Protein AF-A0A0G4K1D3-F1 (afdb_monomer_lite)

Foldseek 3Di:
DDKWKWWWDFPPFIWIAIADDPDPVVVLVLLVVLCVVVVHDQDDPGRIHRIDIAADDPDPPDDPHSDIDRCVCVQWDQDPVNHDIDGDPDDDDDDDDDDDDDDDDDDDDDDDDDDDDDDKDFPVPDDLQLLLQLCVVPLADGIAHPVNVVVSVVCCPPPVVVPSNVVSVCCCPPPCVVVLRPPDSVVVSVVSVVCCVVDPDPDPDCPLVVLQVVLVVVLVVLVVPQDFLPDPCRLVSLVVSVVSLVVCVVRHDPVVSVVSVVVSVVCVCSNVVD

InterPro domains:
  IPR010584 Exodeoxyribonuclease 8 [PF06630] (3-166)

Secondary structure (DSSP, 8-state):
-EEEEEEE-BSS--EEEEEEESSHHHHHHHHHHHHHHTT---STTSSBPPPEEEPPP--TTPPPTT--BSSHHHHEEE-TTSSSEEE-S------SS---------------------PPEEGGGS-HHHHHHHHHHHS--SEE-HHHHHHHHHHHH-SS-HHHHHHHHHHHT-TTHHHHHHS-HHHHHHHHHHHHHHSPPPPTTSHHHHHHHHHHHHHHHHHHTPPPTTSTTHHHHHHHHHHHHHHHTTTS-HHHHHHHHHHHHHHHHHHS--

Structure (mmCIF, N/CA/C/O backbone):
data_AF-A0A0G4K1D3-F1
#
_entry.id   AF-A0A0G4K1D3-F1
#
loop_
_atom_site.group_PDB
_atom_site.id
_atom_site.type_symbol
_atom_site.label_atom_id
_atom_site.label_alt_id
_atom_site.label_comp_id
_atom_site.label_asym_id
_atom_site.label_entity_id
_atom_site.label_seq_id
_atom_site.pdbx_PDB_ins_code
_atom_site.Cartn_x
_atom_site.Cartn_y
_atom_site.Cartn_z
_atom_site.occupancy
_atom_site.B_iso_or_equiv
_atom_site.auth_seq_id
_atom_site.auth_comp_id
_atom_site.auth_asym_id
_atom_site.auth_atom_id
_atom_site.pdbx_PDB_model_num
ATOM 1 N N . MET A 1 1 ? -15.399 -11.828 -4.310 1.00 61.75 1 MET A N 1
ATOM 2 C CA . MET A 1 1 ? -16.588 -11.465 -3.515 1.00 61.75 1 MET A CA 1
ATOM 3 C C . MET A 1 1 ? -16.138 -10.316 -2.631 1.00 61.75 1 MET A C 1
ATOM 5 O O . MET A 1 1 ? -14.965 -10.306 -2.290 1.00 61.75 1 MET A O 1
ATOM 9 N N . ILE A 1 2 ? -16.967 -9.303 -2.424 1.00 78.25 2 ILE A N 1
ATOM 10 C CA . ILE A 1 2 ? -16.633 -8.101 -1.654 1.00 78.25 2 ILE A CA 1
ATOM 11 C C . ILE A 1 2 ? -17.379 -8.218 -0.328 1.00 78.25 2 ILE A C 1
ATOM 13 O O . ILE A 1 2 ? -18.540 -8.623 -0.332 1.00 78.25 2 ILE A O 1
ATOM 17 N N . GLU A 1 3 ? -16.712 -7.915 0.774 1.00 84.81 3 GLU A N 1
ATOM 18 C CA . GLU A 1 3 ? -17.292 -7.939 2.116 1.00 84.81 3 GLU A CA 1
ATOM 19 C C . GLU A 1 3 ? -17.831 -6.555 2.455 1.00 84.81 3 GLU A C 1
ATOM 21 O O . GLU A 1 3 ? -17.192 -5.541 2.169 1.00 84.81 3 GLU A O 1
ATOM 26 N N . PHE A 1 4 ? -19.026 -6.517 3.032 1.00 84.44 4 PHE A N 1
ATOM 27 C CA . PHE A 1 4 ? -19.681 -5.280 3.422 1.00 84.44 4 PHE A CA 1
ATOM 28 C C . PHE A 1 4 ? -20.132 -5.390 4.868 1.00 84.44 4 PHE A C 1
ATOM 30 O O . PHE A 1 4 ? -20.618 -6.438 5.297 1.00 84.44 4 PHE A O 1
ATOM 37 N N . ALA A 1 5 ? -19.981 -4.292 5.597 1.00 87.50 5 ALA A N 1
ATOM 38 C CA . ALA A 1 5 ? -20.379 -4.165 6.983 1.00 87.50 5 ALA A CA 1
ATOM 39 C C . ALA A 1 5 ? -21.427 -3.061 7.124 1.00 87.50 5 ALA A C 1
ATOM 41 O O . ALA A 1 5 ? -21.321 -1.997 6.510 1.00 87.50 5 ALA A O 1
ATOM 42 N N . TYR A 1 6 ? -22.427 -3.320 7.957 1.00 89.12 6 TYR A N 1
ATOM 43 C CA . TYR A 1 6 ? -23.537 -2.422 8.215 1.00 89.12 6 TYR A CA 1
ATOM 44 C C . TYR A 1 6 ? -23.708 -2.187 9.708 1.00 89.12 6 TYR A C 1
ATOM 46 O O . TYR A 1 6 ? -23.690 -3.121 10.510 1.00 89.12 6 TYR A O 1
ATOM 54 N N . LEU A 1 7 ? -23.922 -0.921 10.059 1.00 89.62 7 LEU A N 1
ATOM 55 C CA . LEU A 1 7 ? -24.365 -0.499 11.380 1.00 89.62 7 LEU A CA 1
ATOM 56 C C . LEU A 1 7 ? -25.815 -0.019 11.296 1.00 89.62 7 LEU A C 1
ATOM 58 O O . LEU A 1 7 ? -26.142 0.866 10.505 1.00 89.62 7 LEU A O 1
ATOM 62 N N . ILE A 1 8 ? -26.666 -0.550 12.164 1.00 89.81 8 ILE A N 1
ATOM 63 C CA . ILE A 1 8 ? -28.054 -0.131 12.332 1.00 89.81 8 ILE A CA 1
ATOM 64 C C . ILE A 1 8 ? -28.148 0.568 13.688 1.00 89.81 8 ILE A C 1
ATOM 66 O O . ILE A 1 8 ? -28.260 -0.074 14.734 1.00 89.81 8 ILE A O 1
ATOM 70 N N . LYS A 1 9 ? -28.038 1.902 13.680 1.00 84.81 9 LYS A N 1
ATOM 71 C CA . LYS A 1 9 ? -28.085 2.709 14.909 1.00 84.81 9 LYS A CA 1
ATOM 72 C C . LYS A 1 9 ? -29.495 2.681 15.496 1.00 84.81 9 LYS A C 1
ATOM 74 O O . LYS A 1 9 ? -30.460 2.889 14.768 1.00 84.81 9 LYS A O 1
ATOM 79 N N . ALA A 1 10 ? -29.616 2.514 16.808 1.00 86.38 10 ALA A N 1
ATOM 80 C CA . ALA A 1 10 ? -30.904 2.561 17.499 1.00 86.38 10 ALA A CA 1
ATOM 81 C C . ALA A 1 10 ? -30.838 3.411 18.768 1.00 86.38 10 ALA A C 1
ATOM 83 O O . ALA A 1 10 ? -29.758 3.669 19.297 1.00 86.38 10 ALA A O 1
ATOM 84 N N . LYS A 1 11 ? -31.998 3.816 19.299 1.00 74.19 11 LYS A N 1
ATOM 85 C CA . LYS A 1 11 ? -32.061 4.522 20.597 1.00 74.19 11 LYS A CA 1
ATOM 86 C C . LYS A 1 11 ? -31.703 3.633 21.790 1.00 74.19 11 LYS A C 1
ATOM 88 O O . LYS A 1 11 ? -31.267 4.156 22.811 1.00 74.19 11 LYS A O 1
ATOM 93 N N . ALA A 1 12 ? -31.945 2.327 21.677 1.00 79.62 12 ALA A N 1
ATOM 94 C CA . ALA A 1 12 ? -31.697 1.355 22.738 1.00 79.62 12 ALA A CA 1
ATOM 95 C C . ALA A 1 12 ? -30.362 0.627 22.528 1.00 79.62 12 ALA A C 1
ATOM 97 O O . ALA A 1 12 ? -29.375 0.966 23.174 1.00 79.62 12 ALA A O 1
ATOM 98 N N . LYS A 1 13 ? -30.329 -0.348 21.613 1.00 82.12 13 LYS A N 1
ATOM 99 C CA . LYS A 1 13 ? -29.122 -1.089 21.235 1.00 82.12 13 LYS A CA 1
ATOM 100 C C . LYS A 1 13 ? -28.942 -1.075 19.729 1.00 82.12 13 LYS A C 1
ATOM 102 O O . LYS A 1 13 ? -29.849 -1.466 18.998 1.00 82.12 13 LYS A O 1
ATOM 107 N N . SER A 1 14 ? -27.777 -0.616 19.292 1.00 87.38 14 SER A N 1
ATOM 108 C CA . SER A 1 14 ? -27.411 -0.644 17.877 1.00 87.38 14 SER A CA 1
ATOM 109 C C . SER A 1 14 ? -26.998 -2.056 17.470 1.00 87.38 14 SER A C 1
ATOM 111 O O . SER A 1 14 ? -26.487 -2.808 18.296 1.00 87.38 14 SER A O 1
ATOM 113 N N . LEU A 1 15 ? -27.229 -2.400 16.205 1.00 88.19 15 LEU A N 1
ATOM 114 C CA . LEU A 1 15 ? -26.933 -3.723 15.661 1.00 88.19 15 LEU A CA 1
ATOM 115 C C . LEU A 1 15 ? -25.841 -3.637 14.605 1.00 88.19 15 LEU A C 1
ATOM 117 O O . LEU A 1 15 ? -25.797 -2.691 13.814 1.00 88.19 15 LEU A O 1
ATOM 121 N N . PHE A 1 16 ? -25.004 -4.662 14.565 1.00 91.25 16 PHE A N 1
ATOM 122 C CA . PHE A 1 16 ? -23.985 -4.857 13.549 1.00 91.25 16 PHE A CA 1
ATOM 123 C C . PHE A 1 16 ? -24.295 -6.088 12.704 1.00 91.25 16 PHE A C 1
ATOM 125 O O . PHE A 1 16 ? -24.731 -7.109 13.227 1.00 91.25 16 PHE A O 1
ATOM 132 N N . CYS A 1 17 ? -24.048 -6.002 11.400 1.00 87.25 17 CYS A N 1
ATOM 133 C CA . CYS A 1 17 ? -24.150 -7.141 10.496 1.00 87.25 17 CYS A CA 1
ATOM 134 C C . CYS A 1 17 ? -23.119 -7.020 9.377 1.00 87.25 17 CYS A C 1
ATOM 136 O O . CYS A 1 17 ? -22.839 -5.919 8.898 1.00 87.25 17 CYS A O 1
ATOM 138 N N . TRP A 1 18 ? -22.586 -8.147 8.918 1.00 90.81 18 TRP A N 1
ATOM 139 C CA . TRP A 1 18 ? -21.699 -8.190 7.764 1.00 90.81 18 TRP A CA 1
ATOM 140 C C . TRP A 1 18 ? -21.991 -9.399 6.889 1.00 90.81 18 TRP A C 1
ATOM 142 O O . TRP A 1 18 ? -22.485 -10.420 7.373 1.00 90.81 18 TRP A O 1
ATOM 152 N N . PHE A 1 19 ? -21.704 -9.264 5.594 1.00 87.94 19 PHE A N 1
ATOM 153 C CA . PHE A 1 19 ? -21.784 -10.372 4.650 1.00 87.94 19 PHE A CA 1
ATOM 154 C C . PHE A 1 19 ? -21.094 -10.077 3.319 1.00 87.94 19 PHE A C 1
ATOM 156 O O . PHE A 1 19 ? -20.758 -8.940 2.970 1.00 87.94 19 PHE A O 1
ATOM 163 N N . SER A 1 20 ? -20.853 -11.147 2.573 1.00 80.69 20 SER A N 1
ATOM 164 C CA . SER A 1 20 ? -20.086 -11.166 1.341 1.00 80.69 20 SER A CA 1
ATOM 165 C C . SER A 1 20 ? -21.011 -11.154 0.112 1.00 80.69 20 SER A C 1
ATOM 167 O O . SER A 1 20 ? -21.932 -11.955 -0.052 1.00 80.69 20 SER A O 1
ATOM 169 N N . ALA A 1 21 ? -20.794 -10.214 -0.810 1.00 84.06 21 ALA A N 1
ATOM 170 C CA . ALA A 1 21 ? -21.615 -10.061 -2.010 1.00 84.06 21 ALA A CA 1
ATOM 171 C C . ALA A 1 21 ? -20.789 -9.736 -3.261 1.00 84.06 21 ALA A C 1
ATOM 173 O O . ALA A 1 21 ? -19.626 -9.348 -3.216 1.00 84.06 21 ALA A O 1
ATOM 174 N N . LYS A 1 22 ? -21.386 -9.910 -4.445 1.00 78.88 22 LYS A N 1
ATOM 175 C CA . LYS A 1 22 ? -20.740 -9.557 -5.727 1.00 78.88 22 LYS A CA 1
ATOM 176 C C . LYS A 1 22 ? -20.847 -8.065 -6.071 1.00 78.88 22 LYS A C 1
ATOM 178 O O . LYS A 1 22 ? -20.146 -7.610 -6.966 1.00 78.88 22 LYS A O 1
ATOM 183 N N . SER A 1 23 ? -21.746 -7.338 -5.411 1.00 78.75 23 SER A N 1
ATOM 184 C CA . SER A 1 23 ? -22.064 -5.937 -5.703 1.00 78.75 23 SER A CA 1
ATOM 185 C C . SER A 1 23 ? -22.812 -5.298 -4.536 1.00 78.75 23 SER A C 1
ATOM 187 O O . SER A 1 23 ? -23.656 -5.963 -3.931 1.00 78.75 23 SER A O 1
ATOM 189 N N . GLU A 1 24 ? -22.621 -3.999 -4.335 1.00 75.88 24 GLU A N 1
ATOM 190 C CA . GLU A 1 24 ? -23.307 -3.197 -3.313 1.00 75.88 24 GLU A CA 1
ATOM 191 C C . GLU A 1 24 ? -24.844 -3.227 -3.459 1.00 75.88 24 GLU A C 1
ATOM 193 O O . GLU A 1 24 ? -25.582 -3.360 -2.492 1.00 75.88 24 GLU A O 1
ATOM 198 N N . SER A 1 25 ? -25.385 -3.236 -4.682 1.00 82.75 25 SER A N 1
ATOM 199 C CA . SER A 1 25 ? -26.845 -3.325 -4.873 1.00 82.75 25 SER A CA 1
ATOM 200 C C . SER A 1 25 ? -27.447 -4.648 -4.386 1.00 82.75 25 SER A C 1
ATOM 202 O O . SER A 1 25 ? -28.612 -4.698 -4.002 1.00 82.75 25 SER A O 1
ATOM 204 N N . ARG A 1 26 ? -26.668 -5.739 -4.425 1.00 83.12 26 ARG A N 1
ATOM 205 C CA . ARG A 1 26 ? -27.104 -7.042 -3.906 1.00 83.12 26 ARG A CA 1
ATOM 206 C C . ARG A 1 26 ? -27.097 -7.017 -2.389 1.00 83.12 26 ARG A C 1
ATOM 208 O O . ARG A 1 26 ? -28.069 -7.439 -1.781 1.00 83.12 26 ARG A O 1
ATOM 215 N N . VAL A 1 27 ? -26.028 -6.468 -1.830 1.00 83.62 27 VAL A N 1
ATOM 216 C CA . VAL A 1 27 ? -25.823 -6.435 -0.395 1.00 83.62 27 VAL A CA 1
ATOM 217 C C . VAL A 1 27 ? -26.869 -5.545 0.299 1.00 83.62 27 VAL A C 1
ATOM 219 O O . VAL A 1 27 ? -27.501 -5.983 1.248 1.00 83.62 27 VAL A O 1
ATOM 222 N N . ASN A 1 28 ? -27.190 -4.376 -0.274 1.00 82.81 28 ASN A N 1
ATOM 223 C CA . ASN A 1 28 ? -28.226 -3.469 0.238 1.00 82.81 28 ASN A CA 1
ATOM 224 C C . ASN A 1 28 ? -29.628 -4.102 0.298 1.00 82.81 28 ASN A C 1
ATOM 226 O O . ASN A 1 28 ? -30.398 -3.810 1.207 1.00 82.81 28 ASN A O 1
ATOM 230 N N . ARG A 1 29 ? -29.978 -4.971 -0.657 1.00 85.31 29 ARG A N 1
ATOM 231 C CA . ARG A 1 29 ? -31.258 -5.693 -0.605 1.00 85.31 29 ARG A CA 1
ATOM 232 C C . ARG A 1 29 ? -31.233 -6.768 0.476 1.00 85.31 29 ARG A C 1
ATOM 234 O O . ARG A 1 29 ? -32.193 -6.911 1.220 1.00 85.31 29 ARG A O 1
ATOM 241 N N . ASP A 1 30 ? -30.143 -7.521 0.538 1.00 85.19 30 ASP A N 1
ATOM 242 C CA . ASP A 1 30 ? -30.030 -8.656 1.444 1.00 85.19 30 ASP A CA 1
ATOM 243 C C . ASP A 1 30 ? -30.027 -8.172 2.925 1.00 85.19 30 ASP A C 1
ATOM 245 O O . ASP A 1 30 ? -30.679 -8.806 3.748 1.00 85.19 30 ASP A O 1
ATOM 249 N N . ILE A 1 31 ? -29.448 -6.999 3.259 1.00 86.88 31 ILE A N 1
ATOM 250 C CA . ILE A 1 31 ? -29.565 -6.410 4.618 1.00 86.88 31 ILE A CA 1
ATOM 251 C C . ILE A 1 31 ? -31.000 -5.986 4.956 1.00 86.88 31 ILE A C 1
ATOM 253 O O . ILE A 1 31 ? -31.428 -6.150 6.092 1.00 86.88 31 ILE A O 1
ATOM 257 N N . HIS A 1 32 ? -31.769 -5.461 3.997 1.00 84.94 32 HIS A N 1
ATOM 258 C CA . HIS A 1 32 ? -33.172 -5.100 4.247 1.00 84.94 32 HIS A CA 1
ATOM 259 C C . HIS A 1 32 ? -34.046 -6.336 4.472 1.00 84.94 32 HIS A C 1
ATOM 261 O O . HIS A 1 32 ? -34.886 -6.311 5.363 1.00 84.94 32 HIS A O 1
ATOM 267 N N . ASN A 1 33 ? -33.793 -7.428 3.744 1.00 86.94 33 ASN A N 1
ATOM 268 C CA . ASN A 1 33 ? -34.478 -8.699 3.985 1.00 86.94 33 ASN A CA 1
ATOM 269 C C . ASN A 1 33 ? -34.190 -9.235 5.397 1.00 86.94 33 ASN A C 1
ATOM 271 O O . ASN A 1 33 ? -35.110 -9.652 6.084 1.00 86.94 33 ASN A O 1
ATOM 275 N N . ILE A 1 34 ? -32.929 -9.184 5.849 1.00 86.69 34 ILE A N 1
ATOM 276 C CA . ILE A 1 34 ? -32.542 -9.631 7.200 1.00 86.69 34 ILE A CA 1
ATOM 277 C C . ILE A 1 34 ? -33.256 -8.808 8.282 1.00 86.69 34 ILE A C 1
ATOM 279 O O . ILE A 1 34 ? -33.677 -9.354 9.298 1.00 86.69 34 ILE A O 1
ATOM 283 N N . LEU A 1 35 ? -33.400 -7.497 8.074 1.00 86.56 35 LEU A N 1
ATOM 284 C CA . LEU A 1 35 ? -34.104 -6.624 9.015 1.00 86.56 35 LEU A CA 1
ATOM 285 C C . LEU A 1 35 ? -35.612 -6.890 9.025 1.00 86.56 35 LEU A C 1
ATOM 287 O O . LEU A 1 35 ? -36.200 -6.938 10.101 1.00 86.56 35 LEU A O 1
ATOM 291 N N . GLU A 1 36 ? -36.220 -7.124 7.860 1.00 85.88 36 GLU A N 1
ATOM 292 C CA . GLU A 1 36 ? -37.630 -7.515 7.743 1.00 85.88 36 GLU A CA 1
ATOM 293 C C . GLU A 1 36 ? -37.899 -8.867 8.427 1.00 85.88 36 GLU A C 1
ATOM 295 O O . GLU A 1 36 ? -38.830 -8.972 9.224 1.00 85.88 36 GLU A O 1
ATOM 300 N N . ASP A 1 37 ? -37.037 -9.865 8.201 1.00 85.88 37 ASP A N 1
ATOM 301 C CA . ASP A 1 37 ? -37.117 -11.194 8.828 1.00 85.88 37 ASP A CA 1
ATOM 302 C C . ASP A 1 37 ? -36.946 -11.133 10.359 1.00 85.88 37 ASP A C 1
ATOM 304 O O . ASP A 1 37 ? -37.481 -11.975 11.084 1.00 85.88 37 ASP A O 1
ATOM 308 N N . ALA A 1 38 ? -36.213 -10.135 10.859 1.00 83.00 38 ALA A N 1
ATOM 309 C CA . ALA A 1 38 ? -36.032 -9.869 12.284 1.00 83.00 38 ALA A CA 1
ATOM 310 C C . ALA A 1 38 ? -37.133 -8.974 12.894 1.00 83.00 38 ALA A C 1
ATOM 312 O O . ALA A 1 38 ? -37.042 -8.634 14.074 1.00 83.00 38 ALA A O 1
ATOM 313 N N . GLU A 1 39 ? -38.152 -8.587 12.113 1.00 83.00 39 GLU A N 1
ATOM 314 C CA . GLU A 1 39 ? -39.212 -7.634 12.489 1.00 83.00 39 GLU A CA 1
ATOM 315 C C . GLU A 1 39 ? -38.668 -6.256 12.936 1.00 83.00 39 GLU A C 1
ATOM 317 O O . GLU A 1 39 ? -39.244 -5.576 13.788 1.00 83.00 39 GLU A O 1
ATOM 322 N N . ILE A 1 40 ? -37.543 -5.822 12.352 1.00 81.19 40 ILE A N 1
ATOM 323 C CA . ILE A 1 40 ? -36.883 -4.543 12.640 1.00 81.19 40 ILE A CA 1
ATOM 324 C C . ILE A 1 40 ? -37.242 -3.518 11.562 1.00 81.19 40 ILE A C 1
ATOM 326 O O . ILE A 1 40 ? -36.733 -3.543 10.443 1.00 81.19 40 ILE A O 1
ATOM 330 N N . GLU A 1 41 ? -38.089 -2.559 11.926 1.00 78.44 41 GLU A N 1
ATOM 331 C CA . GLU A 1 41 ? -38.508 -1.472 11.040 1.00 78.44 41 GLU A CA 1
ATOM 332 C C . GLU A 1 41 ? -37.492 -0.311 11.094 1.00 78.44 41 GLU A C 1
ATOM 334 O O . GLU A 1 41 ? -37.233 0.251 12.159 1.00 78.44 41 GLU A O 1
ATOM 339 N N . THR A 1 42 ? -36.895 0.054 9.951 1.00 71.75 42 THR A N 1
ATOM 340 C CA . THR A 1 42 ? -35.851 1.103 9.852 1.00 71.75 42 THR A CA 1
ATOM 341 C C . THR A 1 42 ? -36.333 2.421 9.229 1.00 71.75 42 THR A C 1
ATOM 343 O O . THR A 1 42 ? -35.556 3.164 8.621 1.00 71.75 42 THR A O 1
ATOM 346 N N . ASP A 1 43 ? -37.628 2.717 9.334 1.00 70.69 43 ASP A N 1
ATOM 347 C CA . ASP A 1 43 ? -38.243 3.903 8.734 1.00 70.69 43 ASP A CA 1
ATOM 348 C C . ASP A 1 43 ? -37.940 5.213 9.483 1.00 70.69 43 ASP A C 1
ATOM 350 O O . ASP A 1 43 ? -37.503 5.243 10.636 1.00 70.69 43 ASP A O 1
ATOM 354 N N . ARG A 1 44 ? -38.193 6.359 8.829 1.00 55.03 44 ARG A N 1
ATOM 355 C CA . ARG A 1 44 ? -38.029 7.687 9.450 1.00 55.03 44 ARG A CA 1
ATOM 356 C C . ARG A 1 44 ? -38.962 7.844 10.657 1.00 55.03 44 ARG A C 1
ATOM 358 O O . ARG A 1 44 ? -40.119 8.222 10.503 1.00 55.03 44 ARG A O 1
ATOM 365 N N . GLY A 1 45 ? -38.412 7.649 11.852 1.00 58.28 45 GLY A N 1
ATOM 366 C CA . GLY A 1 45 ? -39.122 7.771 13.128 1.00 58.28 45 GLY A CA 1
ATOM 367 C C . GLY A 1 45 ? -39.231 6.464 13.913 1.00 58.28 45 GLY A C 1
ATOM 368 O O . GLY A 1 45 ? -39.662 6.520 15.064 1.00 58.28 45 GLY A O 1
ATOM 369 N N . ALA A 1 46 ? -38.810 5.338 13.327 1.00 70.12 46 ALA A N 1
ATOM 370 C CA . ALA A 1 46 ? -38.680 4.061 14.014 1.00 70.12 46 ALA A CA 1
ATOM 371 C C . ALA A 1 46 ? -37.504 4.065 15.011 1.00 70.12 46 ALA A C 1
ATOM 373 O O . ALA A 1 46 ? -36.680 4.989 15.041 1.00 70.12 46 ALA A O 1
ATOM 374 N N . ASP A 1 47 ? -37.443 3.040 15.864 1.00 75.56 47 ASP A N 1
ATOM 375 C CA . ASP A 1 47 ? -36.406 2.926 16.896 1.00 75.56 47 ASP A CA 1
ATOM 376 C C . ASP A 1 47 ? -35.019 2.614 16.323 1.00 75.56 47 ASP A C 1
ATOM 378 O O . ASP A 1 47 ? -34.014 2.957 16.957 1.00 75.56 47 ASP A O 1
ATOM 382 N N . TYR A 1 48 ? -34.979 2.048 15.113 1.00 82.25 48 TYR A N 1
ATOM 383 C CA . TYR A 1 48 ? -33.783 1.739 14.340 1.00 82.25 48 TYR A CA 1
ATOM 384 C C . TYR A 1 48 ? -33.666 2.671 13.126 1.00 82.25 48 TYR A C 1
ATOM 386 O O . TYR A 1 48 ? -34.640 2.971 12.439 1.00 82.25 48 TYR A O 1
ATOM 394 N N . GLN A 1 49 ? -32.457 3.157 12.866 1.00 84.81 49 GLN A N 1
ATOM 395 C CA . GLN A 1 49 ? -32.128 3.970 11.698 1.00 84.81 49 GLN A CA 1
ATOM 396 C C . GLN A 1 49 ? -31.831 3.084 10.485 1.00 84.81 49 GLN A C 1
ATOM 398 O O . GLN A 1 49 ? -31.543 1.898 10.624 1.00 84.81 49 GLN A O 1
ATOM 403 N N . LEU A 1 50 ? -31.847 3.680 9.291 1.00 82.06 50 LEU A N 1
ATOM 404 C CA . LEU A 1 50 ? -31.429 2.992 8.069 1.00 82.06 50 LEU A CA 1
ATOM 405 C C . LEU A 1 50 ? -29.996 2.442 8.201 1.00 82.06 50 LEU A C 1
ATOM 407 O O . LEU A 1 50 ? -29.149 3.124 8.787 1.00 82.06 50 LEU A O 1
ATOM 411 N N . PRO A 1 51 ? -29.703 1.261 7.621 1.00 84.56 51 PRO A N 1
ATOM 412 C CA . PRO A 1 51 ? -28.365 0.681 7.651 1.00 84.56 51 PRO A CA 1
ATOM 413 C C . PRO A 1 51 ? -27.315 1.625 7.067 1.00 84.56 51 PRO A C 1
ATOM 415 O O . PRO A 1 51 ? -27.421 2.070 5.923 1.00 84.56 51 PRO A O 1
ATOM 418 N N . ILE A 1 52 ? -26.282 1.907 7.853 1.00 83.88 52 ILE A N 1
ATOM 419 C CA . ILE A 1 52 ? -25.139 2.725 7.456 1.00 83.88 52 ILE A CA 1
ATOM 420 C C . ILE A 1 52 ? -24.035 1.778 6.998 1.00 83.88 52 ILE A C 1
ATOM 422 O O . ILE A 1 52 ? -23.616 0.907 7.760 1.00 83.88 52 ILE A O 1
ATOM 426 N N . SER A 1 53 ? -23.565 1.947 5.761 1.00 83.19 53 SER A N 1
ATOM 427 C CA . SER A 1 53 ? -22.405 1.208 5.261 1.00 83.19 53 SER A CA 1
ATOM 428 C C . SER A 1 53 ? -21.147 1.692 5.978 1.00 83.19 53 SER A C 1
ATOM 430 O O . SER A 1 53 ? -20.795 2.868 5.885 1.00 83.19 53 SER A O 1
ATOM 432 N N . ALA A 1 54 ? -20.461 0.767 6.637 1.00 80.81 54 ALA A N 1
ATOM 433 C CA . ALA A 1 54 ? -19.163 0.975 7.263 1.00 80.81 54 ALA A CA 1
ATOM 434 C C . ALA A 1 54 ? -18.080 0.183 6.518 1.00 80.81 54 ALA A C 1
ATOM 436 O O . ALA A 1 54 ? -18.382 -0.735 5.748 1.00 80.81 54 ALA A O 1
ATOM 437 N N . ASP A 1 55 ? -16.817 0.526 6.757 1.00 79.94 55 ASP A N 1
ATOM 438 C CA . ASP A 1 55 ? -15.700 -0.284 6.286 1.00 79.94 55 ASP A CA 1
ATOM 439 C C . ASP A 1 55 ? -15.702 -1.623 7.034 1.00 79.94 55 ASP A C 1
ATOM 441 O O . ASP A 1 55 ? -16.078 -1.707 8.207 1.00 79.94 55 ASP A O 1
ATOM 445 N N . PHE A 1 56 ? -15.322 -2.696 6.343 1.00 80.38 56 PHE A N 1
ATOM 446 C CA . PHE A 1 56 ? -15.365 -4.037 6.913 1.00 80.38 56 PHE A CA 1
ATOM 447 C C . PHE A 1 56 ? -14.351 -4.181 8.066 1.00 80.38 56 PHE A C 1
ATOM 449 O O . PHE A 1 56 ? -13.155 -3.958 7.847 1.00 80.38 56 PHE A O 1
ATOM 456 N N . PRO A 1 57 ? -14.789 -4.528 9.292 1.00 76.44 57 PRO A N 1
ATOM 457 C CA . PRO A 1 57 ? -13.885 -4.689 10.420 1.00 76.44 57 PRO A CA 1
ATOM 458 C C . PRO A 1 57 ? -13.094 -5.993 10.305 1.00 76.44 57 PRO A C 1
ATOM 460 O O . PRO A 1 57 ? -13.660 -7.057 10.087 1.00 76.44 57 PRO A O 1
ATOM 463 N N . VAL A 1 58 ? -11.779 -5.918 10.507 1.00 70.06 58 VAL A N 1
ATOM 464 C CA . VAL A 1 58 ? -10.880 -7.083 10.497 1.00 70.06 58 VAL A CA 1
ATOM 465 C C . VAL A 1 58 ? -10.513 -7.432 11.942 1.00 70.06 58 VAL A C 1
ATOM 467 O O . VAL A 1 58 ? -9.376 -7.238 12.369 1.00 70.06 58 VAL A O 1
ATOM 470 N N . PHE A 1 59 ? -11.506 -7.862 12.724 1.00 75.56 59 PHE A N 1
ATOM 471 C CA . PHE A 1 59 ? -11.312 -8.340 14.098 1.00 75.56 59 PHE A CA 1
ATOM 472 C C . PHE A 1 59 ? -11.552 -9.856 14.181 1.00 75.56 59 PHE A C 1
ATOM 474 O O . PHE A 1 59 ? -12.317 -10.416 13.404 1.00 75.56 59 PHE A O 1
ATOM 481 N N . ASP A 1 60 ? -10.902 -10.544 15.120 1.00 70.12 60 ASP A N 1
ATOM 482 C CA . ASP A 1 60 ? -11.008 -12.010 15.231 1.00 70.12 60 ASP A CA 1
ATOM 483 C C . ASP A 1 60 ? -12.350 -12.487 15.830 1.00 70.12 60 ASP A C 1
ATOM 485 O O . ASP A 1 60 ? -12.638 -13.682 15.838 1.00 70.12 60 ASP A O 1
ATOM 489 N N . ASP A 1 61 ? -13.176 -11.569 16.341 1.00 78.25 61 ASP A N 1
ATOM 490 C CA . ASP A 1 61 ? -14.450 -11.840 17.013 1.00 78.25 61 ASP A CA 1
ATOM 491 C C . ASP A 1 61 ? -15.680 -11.397 16.203 1.00 78.25 61 ASP A C 1
ATOM 493 O O . ASP A 1 61 ? -16.708 -11.037 16.783 1.00 78.25 61 ASP A O 1
ATOM 497 N N . LEU A 1 62 ? -15.581 -11.408 14.866 1.00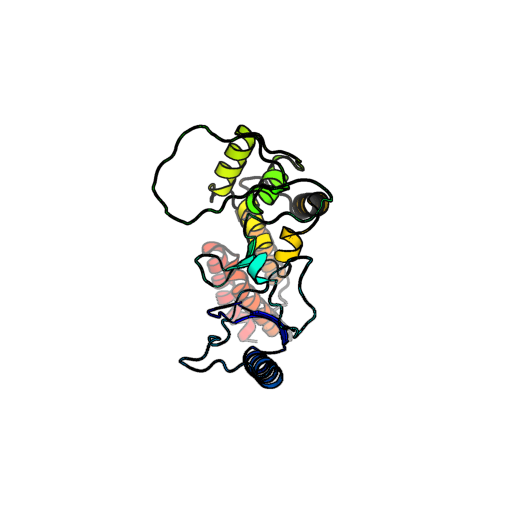 81.31 62 LEU A N 1
ATOM 498 C CA . LEU A 1 62 ? -16.725 -11.126 13.997 1.00 81.31 62 LEU A CA 1
ATOM 499 C C . LEU A 1 62 ? -17.847 -12.165 14.201 1.00 81.31 62 LEU A C 1
ATOM 501 O O . LEU A 1 62 ? -17.566 -13.363 14.299 1.00 81.31 62 LEU A O 1
ATOM 505 N N . PRO A 1 63 ? -19.121 -11.729 14.226 1.00 82.69 63 PRO A N 1
ATOM 506 C CA . PRO A 1 63 ? -20.264 -12.637 14.277 1.00 82.69 63 PRO A CA 1
ATOM 507 C C . PRO A 1 63 ? -20.364 -13.479 12.997 1.00 82.69 63 PRO A C 1
ATOM 509 O O . PRO A 1 63 ? -19.663 -13.231 12.018 1.00 82.69 63 PRO A O 1
ATOM 512 N N . GLU A 1 64 ? -21.241 -14.480 12.978 1.00 82.94 64 GLU A N 1
ATOM 513 C CA . GLU A 1 64 ? -21.493 -15.263 11.763 1.00 82.94 64 GLU A CA 1
ATOM 514 C C . GLU A 1 64 ? -22.098 -14.384 10.649 1.00 82.94 64 GLU A C 1
ATOM 516 O O . GLU A 1 64 ? -22.830 -13.427 10.913 1.00 82.94 64 GLU A O 1
ATOM 521 N N . GLU A 1 65 ? -21.764 -14.698 9.394 1.00 84.69 65 GLU A N 1
ATOM 522 C CA . GLU A 1 65 ? -22.227 -13.963 8.215 1.00 84.69 65 GLU A CA 1
ATOM 523 C C . GLU A 1 65 ? -23.762 -13.835 8.204 1.00 84.69 65 GLU A C 1
ATOM 525 O O . GLU A 1 65 ? -24.483 -14.829 8.281 1.00 84.69 65 GLU A O 1
ATOM 530 N N . GLY A 1 66 ? -24.266 -12.604 8.084 1.00 82.00 66 GLY A N 1
ATOM 531 C CA . GLY A 1 66 ? -25.703 -12.317 8.049 1.00 82.00 66 GLY A CA 1
ATOM 532 C C . GLY A 1 66 ? -26.411 -12.302 9.411 1.00 82.00 66 GLY A C 1
ATOM 533 O O . GLY A 1 66 ? -27.621 -12.083 9.448 1.00 82.00 66 GLY A O 1
ATOM 534 N N . VAL A 1 67 ? -25.699 -12.490 10.528 1.00 86.12 67 VAL A N 1
ATOM 535 C CA . VAL A 1 67 ? -26.273 -12.374 11.879 1.00 86.12 67 VAL A CA 1
ATOM 536 C C . VAL A 1 67 ? -26.270 -10.915 12.344 1.00 86.12 67 VAL A C 1
ATOM 538 O O . VAL A 1 67 ? -25.295 -10.190 12.145 1.00 86.12 67 VAL A O 1
ATOM 541 N N . LEU A 1 68 ? -27.372 -10.487 12.967 1.00 86.75 68 LEU A N 1
ATOM 542 C CA . LEU A 1 68 ? -27.481 -9.198 13.652 1.00 86.75 68 LEU A CA 1
ATOM 543 C C . LEU A 1 68 ? -26.925 -9.334 15.075 1.00 86.75 68 LEU A C 1
ATOM 545 O O . LEU A 1 68 ? -27.542 -9.973 15.925 1.00 86.75 68 LEU A O 1
ATOM 549 N N . ASP A 1 69 ? -25.763 -8.739 15.328 1.00 85.31 69 ASP A N 1
ATOM 550 C CA . ASP A 1 69 ? -25.094 -8.744 16.632 1.00 85.31 69 ASP A CA 1
ATOM 551 C C . ASP A 1 69 ? -25.385 -7.437 17.389 1.00 85.31 69 ASP A C 1
ATOM 553 O O . ASP A 1 69 ? -25.070 -6.345 16.908 1.00 85.31 69 ASP A O 1
ATOM 557 N N . ASP A 1 70 ? -25.991 -7.545 18.576 1.00 84.62 70 ASP A N 1
ATOM 558 C CA . ASP A 1 70 ? -26.318 -6.423 19.468 1.00 84.62 70 ASP A CA 1
ATOM 559 C C . ASP A 1 70 ? -25.232 -6.122 20.515 1.00 84.62 70 ASP A C 1
ATOM 561 O O . ASP A 1 70 ? -25.340 -5.137 21.243 1.00 84.62 70 ASP A O 1
ATOM 565 N N . THR A 1 71 ? -24.197 -6.962 20.593 1.00 83.50 71 THR A N 1
ATOM 566 C CA . THR A 1 71 ? -23.045 -6.851 21.505 1.00 83.50 71 THR A CA 1
ATOM 567 C C . THR A 1 71 ? -21.799 -6.303 20.818 1.00 83.50 71 THR A C 1
ATOM 569 O O . THR A 1 71 ? -20.843 -5.892 21.476 1.00 83.50 71 THR A O 1
ATOM 572 N N . TRP A 1 72 ? -21.782 -6.294 19.485 1.00 85.38 72 TRP A N 1
ATOM 573 C CA . TRP A 1 72 ? -20.683 -5.743 18.702 1.00 85.38 72 TRP A CA 1
ATOM 574 C C . TRP A 1 72 ? -20.427 -4.276 19.048 1.00 85.38 72 TRP A C 1
ATOM 576 O O . TRP A 1 72 ? -19.292 -3.883 19.319 1.00 85.38 72 TRP A O 1
ATOM 586 N N . CYS A 1 73 ? -21.499 -3.483 19.119 1.00 82.62 73 CYS A N 1
ATOM 587 C CA . CYS A 1 73 ? -21.436 -2.066 19.465 1.00 82.62 73 CYS A CA 1
ATOM 588 C C . CYS A 1 73 ? -21.043 -1.798 20.927 1.00 82.62 73 CYS A C 1
ATOM 590 O O . CYS A 1 73 ? -20.716 -0.661 21.251 1.00 82.62 73 CYS A O 1
ATOM 592 N N . ASP A 1 74 ? -21.034 -2.817 21.795 1.00 82.56 74 ASP A N 1
ATOM 593 C CA . ASP A 1 74 ? -20.495 -2.701 23.157 1.00 82.56 74 ASP A CA 1
ATOM 594 C C . ASP A 1 74 ? -18.956 -2.769 23.155 1.00 82.56 74 ASP A C 1
ATOM 596 O O . ASP A 1 74 ? -18.301 -2.266 24.068 1.00 82.56 74 ASP A O 1
ATOM 600 N N . ARG A 1 75 ? -18.366 -3.405 22.130 1.00 78.00 75 ARG A N 1
ATOM 601 C CA . ARG A 1 75 ? -16.913 -3.603 21.986 1.00 78.00 75 ARG A CA 1
ATOM 602 C C . ARG A 1 75 ? -16.283 -2.632 20.994 1.00 78.00 75 ARG A C 1
ATOM 604 O O . ARG A 1 75 ? -15.127 -2.247 21.174 1.00 78.00 75 ARG A O 1
ATOM 611 N N . TYR A 1 76 ? -17.025 -2.240 19.963 1.00 83.44 76 TYR A N 1
ATOM 612 C CA . TYR A 1 76 ? -16.524 -1.447 18.850 1.00 83.44 76 TYR A CA 1
ATOM 613 C C . TYR A 1 76 ? -17.477 -0.304 18.496 1.00 83.44 76 TYR A C 1
ATOM 615 O O . TYR A 1 76 ? -18.680 -0.497 18.345 1.00 83.44 76 TYR A O 1
ATOM 623 N N . GLU A 1 77 ? -16.926 0.885 18.287 1.00 82.12 77 GLU A N 1
ATOM 624 C CA . GLU A 1 77 ? -17.643 2.062 17.802 1.00 82.12 77 GLU A CA 1
ATOM 625 C C . GLU A 1 77 ? -17.084 2.517 16.454 1.00 82.12 77 GLU A C 1
ATOM 627 O O . GLU A 1 77 ? -15.921 2.272 16.127 1.00 82.12 77 GLU A O 1
ATOM 632 N N . LEU A 1 78 ? -17.909 3.189 15.652 1.00 79.75 78 LEU A N 1
ATOM 633 C CA . LEU A 1 78 ? -17.397 3.881 14.475 1.00 79.75 78 LEU A CA 1
ATOM 634 C C . LEU A 1 78 ? -16.608 5.114 14.917 1.00 79.75 78 LEU A C 1
ATOM 636 O O . LEU A 1 78 ? -17.038 5.865 15.790 1.00 79.75 78 LEU A O 1
ATOM 640 N N . ALA A 1 79 ? -15.462 5.319 14.282 1.00 73.69 79 ALA A N 1
ATOM 641 C CA . ALA A 1 79 ? -14.657 6.517 14.404 1.00 73.69 79 ALA A CA 1
ATOM 642 C C . ALA A 1 79 ? -15.421 7.769 13.939 1.00 73.69 79 ALA A C 1
ATOM 644 O O . ALA A 1 79 ? -16.490 7.694 13.335 1.00 73.69 79 ALA A O 1
ATOM 645 N N . ASP A 1 80 ? -14.812 8.938 14.147 1.00 71.38 80 ASP A N 1
ATOM 646 C CA . ASP A 1 80 ? -15.360 10.240 13.733 1.00 71.38 80 ASP A CA 1
ATOM 647 C C . ASP A 1 80 ? -15.631 10.353 12.217 1.00 71.38 80 ASP A C 1
ATOM 649 O O . ASP A 1 80 ? -16.302 11.279 11.770 1.00 71.38 80 ASP A O 1
ATOM 653 N N . ASP A 1 81 ? -15.095 9.426 11.419 1.00 69.19 81 ASP A N 1
ATOM 654 C CA . ASP A 1 81 ? -15.323 9.315 9.978 1.00 69.19 81 ASP A CA 1
ATOM 655 C C . ASP A 1 81 ? -16.610 8.548 9.606 1.00 69.19 81 ASP A C 1
ATOM 657 O O . ASP A 1 81 ? -16.918 8.431 8.420 1.00 69.19 81 ASP A O 1
ATOM 661 N N . GLU A 1 82 ? -17.347 8.032 10.600 1.00 69.38 82 GLU A N 1
ATOM 662 C CA . GLU A 1 82 ? -18.529 7.165 10.472 1.00 69.38 82 GLU A CA 1
ATOM 663 C C . GLU A 1 82 ? -18.325 5.939 9.562 1.00 69.38 82 GLU A C 1
ATOM 665 O O . GLU A 1 82 ? -19.288 5.382 9.033 1.00 69.38 82 GLU A O 1
ATOM 670 N N . ARG A 1 83 ? -17.076 5.502 9.368 1.00 67.94 83 ARG A N 1
ATOM 671 C CA . ARG A 1 83 ? -16.731 4.399 8.458 1.00 67.94 83 ARG A CA 1
ATOM 672 C C . ARG A 1 83 ? -15.789 3.388 9.084 1.00 67.94 83 ARG A C 1
ATOM 674 O O . ARG A 1 83 ? -16.005 2.193 8.916 1.00 67.94 83 ARG A O 1
ATOM 681 N N . THR A 1 84 ? -14.783 3.841 9.820 1.00 76.25 84 THR A N 1
ATOM 682 C CA . THR A 1 84 ? -13.745 2.970 10.373 1.00 76.25 84 THR A CA 1
ATOM 683 C C . THR A 1 84 ? -14.133 2.498 11.771 1.00 76.25 84 THR A C 1
ATOM 685 O O . THR A 1 84 ? -14.418 3.315 12.642 1.00 76.25 84 THR A O 1
ATOM 688 N N . TRP A 1 85 ? -14.083 1.192 12.038 1.00 82.12 85 TRP A N 1
ATOM 689 C CA . TRP A 1 85 ? -14.332 0.654 13.381 1.00 82.12 85 TRP A CA 1
ATOM 690 C C . TRP A 1 85 ? -13.131 0.850 14.318 1.00 82.12 85 TRP A C 1
ATOM 692 O O . TRP A 1 85 ? -11.988 0.561 13.959 1.00 82.12 85 TRP A O 1
ATOM 702 N N . ARG A 1 86 ? -13.392 1.303 15.546 1.00 78.00 86 ARG A N 1
ATOM 703 C CA . ARG A 1 86 ? -12.436 1.434 16.653 1.00 78.00 86 ARG A CA 1
ATOM 704 C C . ARG A 1 86 ? -12.946 0.663 17.862 1.00 78.00 86 ARG A C 1
ATOM 706 O O . ARG A 1 86 ? -14.143 0.592 18.103 1.00 78.00 86 ARG A O 1
ATOM 713 N N . LYS A 1 87 ? -12.035 0.088 18.641 1.00 78.25 87 LYS A N 1
ATOM 714 C CA . LYS A 1 87 ? -12.385 -0.614 19.877 1.00 78.25 87 LYS A CA 1
ATOM 715 C C . LYS A 1 87 ? -12.669 0.393 20.992 1.00 78.25 87 LYS A C 1
ATOM 717 O O . LYS A 1 87 ? -11.855 1.288 21.220 1.00 78.25 87 LYS A O 1
ATOM 722 N N . ILE A 1 88 ? -13.794 0.230 21.681 1.00 78.88 88 ILE A N 1
ATOM 723 C CA . ILE A 1 88 ? -14.183 1.065 22.819 1.00 78.88 88 ILE A CA 1
ATOM 724 C C . ILE A 1 88 ? -13.291 0.670 24.002 1.00 78.88 88 ILE A C 1
ATOM 726 O O . ILE A 1 88 ? -13.270 -0.485 24.434 1.00 78.88 88 ILE A O 1
ATOM 730 N N . LEU A 1 89 ? -12.514 1.622 24.517 1.00 52.09 89 LEU A N 1
ATOM 731 C CA . LEU A 1 89 ? -11.654 1.416 25.684 1.00 52.09 89 LEU A CA 1
ATOM 732 C C . LEU A 1 89 ? -12.513 1.372 26.948 1.00 52.09 89 LEU A C 1
ATOM 734 O O . LEU A 1 89 ? -12.769 2.389 27.586 1.00 52.09 89 LEU A O 1
ATOM 738 N N . GLY A 1 90 ? -12.969 0.170 27.293 1.00 50.19 90 GLY A N 1
ATOM 739 C CA . GLY A 1 90 ? -13.639 -0.103 28.557 1.00 50.19 90 GLY A CA 1
ATOM 740 C C . GLY A 1 90 ? -14.738 -1.146 28.444 1.00 50.19 90 GLY A C 1
ATOM 741 O O . GLY A 1 90 ? -15.901 -0.782 28.377 1.00 50.19 90 GLY A O 1
ATOM 742 N N . THR A 1 91 ? -14.377 -2.431 28.470 1.00 34.34 91 THR A N 1
ATOM 743 C CA . THR A 1 91 ? -14.937 -3.465 29.367 1.00 34.34 91 THR A CA 1
ATOM 744 C C . THR A 1 91 ? -14.051 -4.710 29.233 1.00 34.34 91 THR A C 1
ATOM 746 O O . THR A 1 91 ? -13.905 -5.279 28.154 1.00 34.34 91 THR A O 1
ATOM 749 N N . GLU A 1 92 ? -13.406 -5.112 30.329 1.00 35.88 92 GLU A N 1
ATOM 750 C CA . GLU A 1 92 ? -12.552 -6.299 30.394 1.00 35.88 92 GLU A CA 1
ATOM 751 C C . GLU A 1 92 ? -13.366 -7.595 30.229 1.00 35.88 92 GLU A C 1
ATOM 753 O O . GLU A 1 92 ? -14.281 -7.855 31.010 1.00 35.88 92 GLU A O 1
ATOM 758 N N . GLN A 1 93 ? -12.942 -8.491 29.329 1.00 40.59 93 GLN A N 1
ATOM 759 C CA . GLN A 1 93 ? -13.057 -9.934 29.562 1.00 40.59 93 GLN A CA 1
ATOM 760 C C . GLN A 1 93 ? -11.759 -10.676 29.206 1.00 40.59 93 GLN A C 1
ATOM 762 O O . GLN A 1 93 ? -11.418 -10.901 28.052 1.00 40.59 93 GLN A O 1
ATOM 767 N N . LYS A 1 94 ? -11.076 -11.085 30.283 1.00 29.97 94 LYS A N 1
ATOM 768 C CA . LYS A 1 94 ? -10.303 -12.322 30.481 1.00 29.97 94 LYS A CA 1
ATOM 769 C C . LYS A 1 94 ? -9.283 -12.718 29.398 1.00 29.97 94 LYS A C 1
ATOM 771 O O . LYS A 1 94 ? -9.460 -13.673 28.656 1.00 29.97 94 LYS A O 1
ATOM 776 N N . SER A 1 95 ? -8.146 -12.037 29.472 1.00 34.69 95 SER A N 1
ATOM 777 C CA . SER A 1 95 ? -6.772 -12.552 29.380 1.00 34.69 95 SER A CA 1
ATOM 778 C C . SER A 1 95 ? -6.535 -13.897 28.660 1.00 34.69 95 SER A C 1
ATOM 780 O O . SER A 1 95 ? -6.571 -14.958 29.282 1.00 34.69 95 SER A O 1
ATOM 782 N N . THR A 1 96 ? -5.987 -13.818 27.448 1.00 23.27 96 THR A N 1
ATOM 783 C CA . THR A 1 96 ? -4.552 -14.103 27.284 1.00 23.27 96 THR A CA 1
ATOM 784 C C . THR A 1 96 ? -3.841 -12.858 26.774 1.00 23.27 96 THR A C 1
ATOM 786 O O . THR A 1 96 ? -3.824 -12.572 25.588 1.00 23.27 96 THR A O 1
ATOM 789 N N . ASN A 1 97 ? -3.258 -12.176 27.757 1.00 27.28 97 ASN A N 1
ATOM 790 C CA . ASN A 1 97 ? -2.017 -11.416 27.742 1.00 27.28 97 ASN A CA 1
ATOM 791 C C . ASN A 1 97 ? -1.868 -10.160 26.855 1.00 27.28 97 ASN A C 1
ATOM 793 O O . ASN A 1 97 ? -1.741 -10.232 25.641 1.00 27.28 97 ASN A O 1
ATOM 797 N N . ILE A 1 98 ? -1.672 -9.062 27.598 1.00 30.56 98 ILE A N 1
ATOM 798 C CA . ILE A 1 98 ? -1.069 -7.762 27.269 1.00 30.56 98 ILE A CA 1
ATOM 799 C C . ILE A 1 98 ? -1.968 -6.781 26.502 1.00 30.56 98 ILE A C 1
ATOM 801 O O . ILE A 1 98 ? -1.842 -6.577 25.300 1.00 30.56 98 ILE A O 1
ATOM 805 N N . GLN A 1 99 ? -2.861 -6.176 27.299 1.00 28.34 99 GLN A N 1
ATOM 806 C CA . GLN A 1 99 ? -3.137 -4.731 27.390 1.00 28.34 99 GLN A CA 1
ATOM 807 C C . GLN A 1 99 ? -2.295 -3.865 26.443 1.00 28.34 99 GLN A C 1
ATOM 809 O O . GLN A 1 99 ? -1.067 -3.877 26.487 1.00 28.34 99 GLN A O 1
ATOM 814 N N . ASP A 1 100 ? -2.962 -3.212 25.498 1.00 34.34 100 ASP A N 1
ATOM 815 C CA . ASP A 1 100 ? -3.506 -1.852 25.666 1.00 34.34 100 ASP A CA 1
ATOM 816 C C . ASP A 1 100 ? -2.379 -0.824 25.827 1.00 34.34 100 ASP A C 1
ATOM 818 O O . ASP A 1 100 ? -1.669 -0.798 26.826 1.00 34.34 100 ASP A O 1
ATOM 822 N N . ASP A 1 101 ? -2.205 0.049 24.839 1.00 30.77 101 ASP A N 1
ATOM 823 C CA . ASP A 1 101 ? -2.985 1.286 24.846 1.00 30.77 101 ASP A CA 1
ATOM 824 C C . ASP A 1 101 ? -2.779 2.039 23.518 1.00 30.77 101 ASP A C 1
ATOM 826 O O . ASP A 1 101 ? -1.656 2.291 23.077 1.00 30.77 101 ASP A O 1
ATOM 830 N N . HIS A 1 102 ? -3.901 2.307 22.847 1.00 31.42 102 HIS A N 1
ATOM 831 C CA . HIS A 1 102 ? -4.335 3.615 22.340 1.00 31.42 102 HIS A CA 1
ATOM 832 C C . HIS A 1 102 ? -3.238 4.689 22.144 1.00 31.42 102 HIS A C 1
ATOM 834 O O . HIS A 1 102 ? -2.489 5.029 23.052 1.00 31.42 102 HIS A O 1
ATOM 840 N N . THR A 1 103 ? -3.161 5.381 21.002 1.00 26.47 103 THR A N 1
ATOM 841 C CA . THR A 1 103 ? -4.012 6.565 20.778 1.00 26.47 103 THR A CA 1
ATOM 842 C C . THR A 1 103 ? -4.068 6.989 19.306 1.00 26.47 103 THR A C 1
ATOM 844 O O . THR A 1 103 ? -3.057 7.053 18.607 1.00 26.47 103 THR A O 1
ATOM 847 N N . SER A 1 104 ? -5.282 7.356 18.896 1.00 28.58 104 SER A N 1
ATOM 848 C CA . SER A 1 104 ? -5.697 8.086 17.697 1.00 28.58 104 SER A CA 1
ATOM 849 C C . SER A 1 104 ? -4.866 9.338 17.374 1.00 28.58 104 SER A C 1
ATOM 851 O O . SER A 1 104 ? -4.475 10.093 18.258 1.00 28.58 104 SER A O 1
ATOM 853 N N . THR A 1 105 ? -4.696 9.635 16.083 1.00 22.83 105 THR A N 1
ATOM 854 C CA . THR A 1 105 ? -4.350 10.979 15.591 1.00 22.83 105 THR A CA 1
ATOM 855 C C . THR A 1 105 ? -5.510 11.488 14.737 1.00 22.83 105 THR A C 1
ATOM 857 O O . THR A 1 105 ? -5.750 10.964 13.651 1.00 22.83 105 THR A O 1
ATOM 860 N N . ALA A 1 106 ? -6.231 12.501 15.223 1.00 28.78 106 ALA A N 1
ATOM 861 C CA . ALA A 1 106 ? -7.031 13.375 14.372 1.00 28.78 106 ALA A CA 1
ATOM 862 C C . ALA A 1 106 ? -6.099 14.407 13.723 1.00 28.78 106 ALA A C 1
ATOM 864 O O . ALA A 1 106 ? -5.194 14.941 14.367 1.00 28.78 106 ALA A O 1
ATOM 865 N N . GLY A 1 107 ? -6.309 14.657 12.434 1.00 37.03 107 GLY A N 1
ATOM 866 C CA . GLY A 1 107 ? -5.512 15.586 11.652 1.00 37.03 107 GLY A CA 1
ATOM 867 C C . GLY A 1 107 ? -5.736 17.041 12.056 1.00 37.03 107 GLY A C 1
ATOM 868 O O . GLY A 1 107 ? -6.843 17.562 11.983 1.00 37.03 107 GLY A O 1
ATOM 869 N N . ALA A 1 108 ? -4.643 17.721 12.372 1.00 23.53 108 ALA A N 1
ATOM 870 C CA . ALA A 1 108 ? -4.425 19.096 11.968 1.00 23.53 108 ALA A CA 1
ATOM 871 C C . ALA A 1 108 ? -2.943 19.218 11.624 1.00 23.53 108 ALA A C 1
ATOM 873 O O . ALA A 1 108 ? -2.080 18.761 12.371 1.00 23.53 108 ALA A O 1
ATOM 874 N N . GLN A 1 109 ? -2.654 19.826 10.482 1.00 40.88 109 GLN A N 1
ATOM 875 C CA . GLN A 1 109 ? -1.345 20.378 10.188 1.00 40.88 109 GLN A CA 1
ATOM 876 C C . GLN A 1 109 ? -1.269 21.726 10.927 1.00 40.88 109 GLN A C 1
ATOM 878 O O . GLN A 1 109 ? -2.010 22.645 10.581 1.00 40.88 109 GLN A O 1
ATOM 883 N N . PRO A 1 110 ? -0.408 21.864 11.947 1.00 27.19 110 PRO A N 1
ATOM 884 C CA . PRO A 1 110 ? 0.325 23.100 12.137 1.00 27.19 110 PRO A CA 1
ATOM 885 C C . PRO A 1 110 ? 1.817 22.817 11.996 1.00 27.19 110 PRO A C 1
ATOM 887 O O . PRO A 1 110 ? 2.397 21.971 12.669 1.00 27.19 110 PRO A O 1
ATOM 890 N N . THR A 1 111 ? 2.433 23.570 11.095 1.00 36.50 111 THR A N 1
ATOM 891 C CA . THR A 1 111 ? 3.855 23.908 11.107 1.00 36.50 111 THR A CA 1
ATOM 892 C C . THR A 1 111 ? 4.379 24.092 12.535 1.00 36.50 111 THR A C 1
ATOM 894 O O . THR A 1 111 ? 4.108 25.127 13.138 1.00 36.50 111 THR A O 1
ATOM 897 N N . ALA A 1 112 ? 5.124 23.114 13.055 1.00 26.61 112 ALA A N 1
ATOM 898 C CA . ALA A 1 112 ? 6.124 23.279 14.113 1.00 26.61 112 ALA A CA 1
ATOM 899 C C . ALA A 1 112 ? 6.900 21.964 14.338 1.00 26.61 112 ALA A C 1
ATOM 901 O O . ALA A 1 112 ? 6.412 21.026 14.960 1.00 26.61 112 ALA A O 1
ATOM 902 N N . VAL A 1 113 ? 8.142 21.914 13.860 1.00 33.69 113 VAL A N 1
ATOM 903 C CA . VAL A 1 113 ? 9.253 21.273 14.599 1.00 33.69 113 VAL A CA 1
ATOM 904 C C . VAL A 1 113 ? 9.625 22.264 15.727 1.00 33.69 113 VAL A C 1
ATOM 906 O O . VAL A 1 113 ? 9.428 23.459 15.476 1.00 33.69 113 VAL A O 1
ATOM 909 N N . PRO A 1 114 ? 10.186 21.898 16.908 1.00 44.59 114 PRO A N 1
ATOM 910 C CA . PRO A 1 114 ? 10.831 20.629 17.301 1.00 44.59 114 PRO A CA 1
ATOM 911 C C . PRO A 1 114 ? 10.598 20.153 18.769 1.00 44.59 114 PRO A C 1
ATOM 913 O O . PRO A 1 114 ? 10.071 20.888 19.597 1.00 44.59 114 PRO A O 1
ATOM 916 N N . GLY A 1 115 ? 11.103 18.955 19.115 1.00 29.80 115 GLY A N 1
ATOM 917 C CA . GLY A 1 115 ? 11.638 18.664 20.463 1.00 29.80 115 GLY A CA 1
ATOM 918 C C . GLY A 1 115 ? 10.967 17.563 21.305 1.00 29.80 115 GLY A C 1
ATOM 919 O O . GLY A 1 115 ? 9.917 17.782 21.893 1.00 29.80 115 GLY A O 1
ATOM 920 N N . ASP A 1 116 ? 11.649 16.414 21.405 1.00 38.28 116 ASP A N 1
ATOM 921 C CA . ASP A 1 116 ? 11.780 15.522 22.576 1.00 38.28 116 ASP A CA 1
ATOM 922 C C . ASP A 1 116 ? 10.543 15.106 23.398 1.00 38.28 116 ASP A C 1
ATOM 924 O O . ASP A 1 116 ? 10.263 15.652 24.462 1.00 38.28 116 ASP A O 1
ATOM 928 N N . ALA A 1 117 ? 9.907 14.000 22.988 1.00 37.75 117 ALA A N 1
ATOM 929 C CA . ALA A 1 117 ? 9.164 13.108 23.896 1.00 37.75 117 ALA A CA 1
ATOM 930 C C . ALA A 1 117 ? 9.014 11.662 23.359 1.00 37.75 117 ALA A C 1
ATOM 932 O O . ALA A 1 117 ? 8.064 10.961 23.701 1.00 37.75 117 ALA A O 1
ATOM 933 N N . ALA A 1 118 ? 9.904 11.194 22.476 1.00 49.44 118 ALA A N 1
ATOM 934 C CA . ALA A 1 118 ? 9.766 9.865 21.875 1.00 49.44 118 ALA A CA 1
ATOM 935 C C . ALA A 1 118 ? 10.318 8.778 22.811 1.00 49.44 118 ALA A C 1
ATOM 937 O O . ALA A 1 118 ? 11.510 8.470 22.809 1.00 49.44 118 ALA A O 1
ATOM 938 N N . GLY A 1 119 ? 9.446 8.184 23.625 1.00 68.12 119 GLY A N 1
ATOM 939 C CA . GLY A 1 119 ? 9.733 6.905 24.274 1.00 68.12 119 GLY A CA 1
ATOM 940 C C . GLY A 1 119 ? 10.048 5.813 23.240 1.00 68.12 119 GLY A C 1
ATOM 941 O O . GLY A 1 119 ? 9.669 5.907 22.071 1.00 68.12 119 GLY A O 1
ATOM 942 N N . THR A 1 120 ? 10.770 4.771 23.660 1.00 77.31 120 THR A N 1
ATOM 943 C CA . THR A 1 120 ? 11.009 3.584 22.820 1.00 77.31 120 THR A CA 1
ATOM 944 C C . THR A 1 120 ? 9.667 2.959 22.440 1.00 77.31 120 THR A C 1
ATOM 946 O O . THR A 1 120 ? 8.915 2.590 23.339 1.00 77.31 120 THR A O 1
ATOM 949 N N . ILE A 1 121 ? 9.393 2.802 21.143 1.00 83.19 121 ILE A N 1
ATOM 950 C CA . ILE A 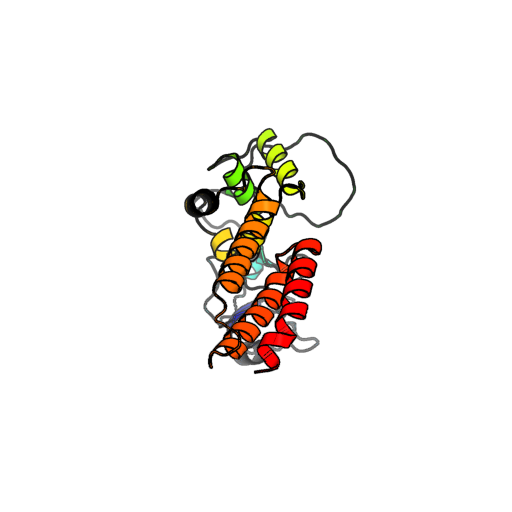1 121 ? 8.195 2.097 20.661 1.00 83.19 121 ILE A CA 1
ATOM 951 C C . ILE A 1 121 ? 8.542 0.654 20.305 1.00 83.19 121 ILE A C 1
ATOM 953 O O . ILE A 1 121 ? 9.640 0.374 19.815 1.00 83.19 121 ILE A O 1
ATOM 957 N N . ILE A 1 122 ? 7.617 -0.266 20.559 1.00 83.69 122 ILE A N 1
ATOM 958 C CA . ILE A 1 122 ? 7.719 -1.656 20.090 1.00 83.69 122 ILE A CA 1
ATOM 959 C C . ILE A 1 122 ? 7.197 -1.770 18.655 1.00 83.69 122 ILE A C 1
ATOM 961 O O . ILE A 1 122 ? 6.475 -0.898 18.175 1.00 83.69 122 ILE A O 1
ATOM 965 N N . ILE A 1 123 ? 7.554 -2.848 17.959 1.00 76.69 123 ILE A N 1
ATOM 966 C CA . ILE A 1 123 ? 7.157 -3.054 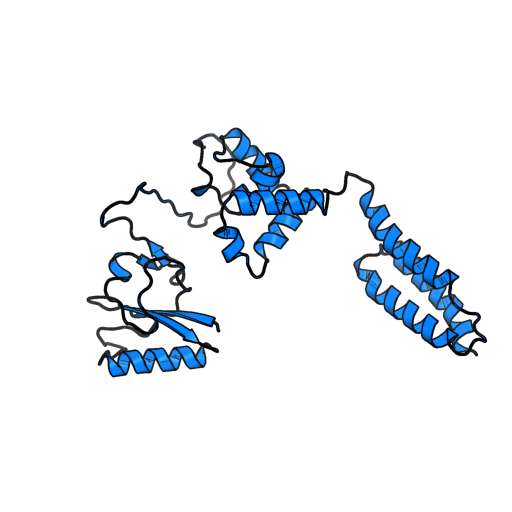16.561 1.00 76.69 123 ILE A CA 1
ATOM 967 C C . ILE A 1 123 ? 5.642 -2.990 16.328 1.00 76.69 123 ILE A C 1
ATOM 969 O O . ILE A 1 123 ? 5.205 -2.444 15.314 1.00 76.69 123 ILE A O 1
ATOM 973 N N . ASP A 1 124 ? 4.845 -3.447 17.291 1.00 77.38 124 ASP A N 1
ATOM 974 C CA . ASP A 1 124 ? 3.382 -3.426 17.205 1.00 77.38 124 ASP A CA 1
ATOM 975 C C . ASP A 1 124 ? 2.825 -2.000 17.151 1.00 77.38 124 ASP A C 1
ATOM 977 O O . ASP A 1 124 ? 1.861 -1.736 16.437 1.00 77.38 124 ASP A O 1
ATOM 981 N N . GLN A 1 125 ? 3.505 -1.058 17.807 1.00 82.69 125 GLN A N 1
ATOM 982 C CA . GLN A 1 125 ? 3.178 0.369 17.805 1.00 82.69 125 GLN A CA 1
ATOM 983 C C . GLN A 1 125 ? 3.743 1.102 16.578 1.00 82.69 125 GLN A C 1
ATOM 985 O O . GLN A 1 125 ? 3.317 2.215 16.270 1.00 82.69 125 GLN A O 1
ATOM 990 N N . ALA A 1 126 ? 4.714 0.510 15.873 1.00 83.31 126 ALA A N 1
ATOM 991 C CA . ALA A 1 126 ? 5.299 1.114 14.685 1.00 83.31 126 ALA A CA 1
ATOM 992 C C . ALA A 1 126 ? 4.303 1.079 13.519 1.00 83.31 126 ALA A C 1
ATOM 994 O O . ALA A 1 126 ? 3.767 0.027 13.161 1.00 83.31 126 ALA A O 1
ATOM 995 N N . THR A 1 127 ? 4.103 2.230 12.879 1.00 89.81 127 THR A N 1
ATOM 996 C CA . THR A 1 127 ? 3.295 2.343 11.659 1.00 89.81 127 THR A CA 1
ATOM 997 C C . THR A 1 127 ? 3.879 1.495 10.529 1.00 89.81 127 THR A C 1
ATOM 999 O O . THR A 1 127 ? 5.078 1.215 10.496 1.00 89.81 127 THR A O 1
ATOM 1002 N N . PHE A 1 128 ? 3.062 1.144 9.532 1.00 88.25 128 PHE A N 1
ATOM 1003 C CA . PHE A 1 128 ? 3.532 0.383 8.368 1.00 88.25 128 PHE A CA 1
ATOM 1004 C C . PHE A 1 128 ? 4.744 1.035 7.680 1.00 88.25 128 PHE A C 1
ATOM 1006 O O . PHE A 1 128 ? 5.710 0.357 7.343 1.00 88.25 128 PHE A O 1
ATOM 1013 N N . ALA A 1 129 ? 4.739 2.366 7.539 1.00 88.19 129 ALA A N 1
ATOM 1014 C CA . ALA A 1 129 ? 5.873 3.101 6.985 1.00 88.19 129 ALA A CA 1
ATOM 1015 C C . ALA A 1 129 ? 7.136 2.967 7.849 1.00 88.19 129 ALA A C 1
ATOM 1017 O O . ALA A 1 129 ? 8.208 2.719 7.306 1.00 88.19 129 ALA A O 1
ATOM 1018 N N . GLN A 1 130 ? 7.011 3.046 9.178 1.00 89.50 130 GLN A N 1
ATOM 1019 C CA . GLN A 1 130 ? 8.139 2.839 10.091 1.00 89.50 130 GLN A CA 1
ATOM 1020 C C . GLN A 1 130 ? 8.659 1.400 10.065 1.00 89.50 130 GLN A C 1
ATOM 1022 O O . GLN A 1 130 ? 9.864 1.196 10.161 1.00 89.50 130 GLN A O 1
ATOM 1027 N N . ARG A 1 131 ? 7.787 0.400 9.886 1.00 90.44 131 ARG A N 1
ATOM 1028 C CA . ARG A 1 131 ? 8.197 -1.002 9.704 1.00 90.44 131 ARG A CA 1
ATOM 1029 C C . ARG A 1 131 ? 8.979 -1.197 8.412 1.00 90.44 131 ARG A C 1
ATOM 1031 O O . ARG A 1 131 ? 10.058 -1.781 8.442 1.00 90.44 131 ARG A O 1
ATOM 1038 N N . VAL A 1 132 ? 8.490 -0.645 7.303 1.00 89.56 132 VAL A N 1
ATOM 1039 C CA . VAL A 1 132 ? 9.152 -0.749 5.995 1.00 89.56 132 VAL A CA 1
ATOM 1040 C C . VAL A 1 132 ? 10.489 0.001 5.966 1.00 89.56 132 VAL A C 1
ATOM 1042 O O . VAL A 1 132 ? 11.506 -0.567 5.572 1.00 89.56 132 VAL A O 1
ATOM 1045 N N . LEU A 1 133 ? 10.510 1.263 6.400 1.00 87.19 133 LEU A N 1
ATOM 1046 C CA . LEU A 1 133 ? 11.716 2.100 6.393 1.00 87.19 133 LEU A CA 1
ATOM 1047 C C . LEU A 1 133 ? 12.700 1.720 7.511 1.00 87.19 133 LEU A C 1
ATOM 1049 O O . LEU A 1 133 ? 13.911 1.784 7.322 1.00 87.19 133 LEU A O 1
ATOM 1053 N N . GLY A 1 134 ? 12.210 1.247 8.655 1.00 84.00 134 GLY A N 1
ATOM 1054 C CA . GLY A 1 134 ? 13.062 0.706 9.713 1.00 84.00 134 GLY A CA 1
ATOM 1055 C C . GLY A 1 134 ? 13.746 -0.594 9.291 1.00 84.00 134 GLY A C 1
ATOM 1056 O O . GLY A 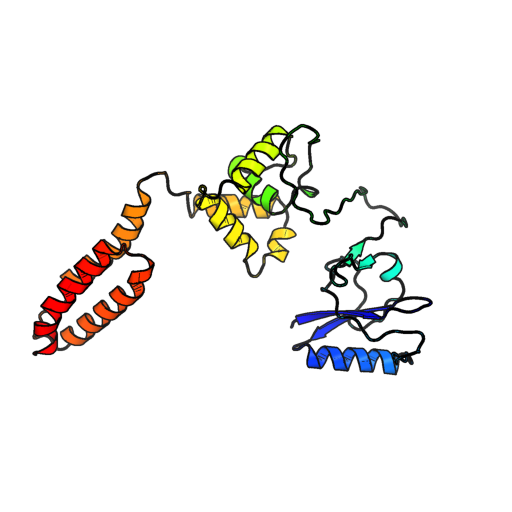1 134 ? 14.939 -0.760 9.524 1.00 84.00 134 GLY A O 1
ATOM 1057 N N . ALA A 1 135 ? 13.038 -1.486 8.591 1.00 86.06 135 ALA A N 1
ATOM 1058 C CA . ALA A 1 135 ? 13.644 -2.679 7.999 1.00 86.06 135 ALA A CA 1
ATOM 1059 C C . ALA A 1 135 ? 14.642 -2.329 6.886 1.00 86.06 135 ALA A C 1
ATOM 1061 O O . ALA A 1 135 ? 15.649 -3.008 6.704 1.00 86.06 135 ALA A O 1
ATOM 1062 N N . TRP A 1 136 ? 14.399 -1.240 6.153 1.00 83.69 136 TRP A N 1
ATOM 1063 C CA . TRP A 1 136 ? 15.328 -0.739 5.144 1.00 83.69 136 TRP A CA 1
ATOM 1064 C C . TRP A 1 136 ? 16.685 -0.324 5.736 1.00 83.69 136 TRP A C 1
ATOM 1066 O O . TRP A 1 136 ? 17.730 -0.708 5.193 1.00 83.69 136 TRP A O 1
ATOM 1076 N N . LEU A 1 137 ? 16.652 0.433 6.838 1.00 80.94 137 LEU A N 1
ATOM 1077 C CA . LEU A 1 137 ? 17.833 0.980 7.513 1.00 80.94 137 LEU A CA 1
ATOM 1078 C C . LEU A 1 137 ? 18.544 -0.053 8.394 1.00 80.94 137 LEU A C 1
ATOM 1080 O O . LEU A 1 137 ? 19.764 -0.181 8.332 1.00 80.94 137 LEU A O 1
ATOM 1084 N N . TYR A 1 138 ? 17.787 -0.811 9.188 1.00 79.88 138 TYR A N 1
ATOM 1085 C CA . TYR A 1 138 ? 18.328 -1.667 10.250 1.00 79.88 138 TYR A CA 1
ATOM 1086 C C . TYR A 1 138 ? 18.181 -3.169 9.968 1.00 79.88 138 TYR A C 1
ATOM 1088 O O . TYR A 1 138 ? 18.618 -3.996 10.767 1.00 79.88 138 TYR A O 1
ATOM 1096 N N . GLY A 1 139 ? 17.569 -3.548 8.842 1.00 76.19 139 GLY A N 1
ATOM 1097 C CA . GLY A 1 139 ? 17.313 -4.938 8.454 1.00 76.19 139 GLY A CA 1
ATOM 1098 C C . GLY A 1 139 ? 16.114 -5.547 9.179 1.00 76.19 139 GLY A C 1
ATOM 1099 O O . GLY A 1 139 ? 15.128 -5.919 8.552 1.00 76.19 139 GLY A O 1
ATOM 1100 N N . SER A 1 140 ? 16.183 -5.614 10.506 1.00 79.81 140 SER A N 1
ATOM 1101 C CA . SER A 1 140 ? 15.119 -6.128 11.373 1.00 79.81 140 SER A CA 1
ATOM 1102 C C . SER A 1 140 ? 15.175 -5.441 12.728 1.00 79.81 140 SER A C 1
ATOM 1104 O O . SER A 1 140 ? 16.262 -5.111 13.206 1.00 79.81 140 SER A O 1
ATOM 1106 N N . PHE A 1 141 ? 14.034 -5.273 13.386 1.00 79.94 141 PHE A N 1
ATOM 1107 C CA . PHE A 1 141 ? 13.988 -4.686 14.721 1.00 79.94 141 PHE A CA 1
ATOM 1108 C C . PHE A 1 141 ? 12.759 -5.166 15.495 1.00 79.94 141 PHE A C 1
ATOM 1110 O O . PHE A 1 141 ? 11.747 -5.525 14.907 1.00 79.94 141 PHE A O 1
ATOM 1117 N N . THR A 1 142 ? 12.832 -5.130 16.824 1.00 76.62 142 THR A N 1
ATOM 1118 C CA . THR A 1 142 ? 11.680 -5.365 17.720 1.00 76.62 142 THR A CA 1
ATOM 1119 C C . THR A 1 142 ? 11.250 -4.094 18.449 1.00 76.62 142 THR A C 1
ATOM 1121 O O . THR A 1 142 ? 10.123 -3.994 18.935 1.00 76.62 142 THR A O 1
ATOM 1124 N N . LYS A 1 143 ? 12.154 -3.110 18.521 1.00 83.19 143 LYS A N 1
ATOM 1125 C CA . LYS A 1 143 ? 11.973 -1.810 19.167 1.00 83.19 143 LYS A CA 1
ATOM 1126 C C . LYS A 1 143 ? 12.670 -0.730 18.349 1.00 83.19 143 LYS A C 1
ATOM 1128 O O . LYS A 1 143 ? 13.706 -1.007 17.750 1.00 83.19 143 LYS A O 1
ATOM 1133 N N . LEU A 1 144 ? 12.126 0.482 18.370 1.00 82.81 144 LEU A N 1
ATOM 1134 C CA . LEU A 1 144 ? 12.749 1.669 17.788 1.00 82.81 144 LEU A CA 1
ATOM 1135 C C . LEU A 1 144 ? 13.022 2.697 18.886 1.00 82.81 144 LEU A C 1
ATOM 1137 O O . LEU A 1 144 ? 12.094 3.188 19.537 1.00 82.81 144 LEU A O 1
ATOM 1141 N N . PHE A 1 145 ? 14.295 3.034 19.080 1.00 81.31 145 PHE A N 1
ATOM 1142 C CA . PHE A 1 145 ? 14.714 4.105 19.989 1.00 81.31 145 PHE A CA 1
ATOM 1143 C C . PHE A 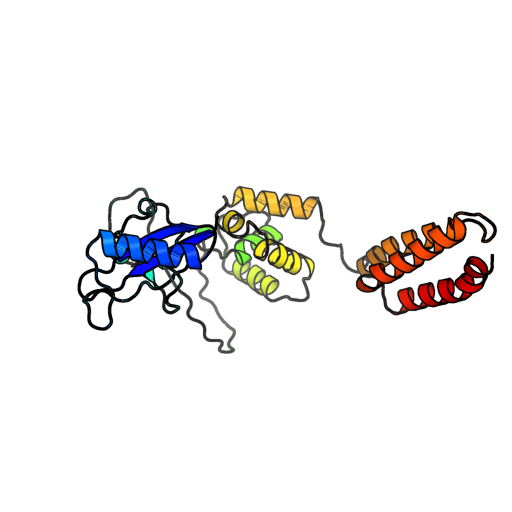1 145 ? 14.431 5.485 19.382 1.00 81.31 145 PHE A C 1
ATOM 1145 O O . PHE A 1 145 ? 14.307 5.612 18.168 1.00 81.31 145 PHE A O 1
ATOM 1152 N N . ALA A 1 146 ? 14.385 6.532 20.209 1.00 77.81 146 ALA A N 1
ATOM 1153 C CA . ALA A 1 146 ? 14.094 7.903 19.772 1.00 77.81 146 ALA A CA 1
ATOM 1154 C C . ALA A 1 146 ? 14.944 8.362 18.570 1.00 77.81 146 ALA A C 1
ATOM 1156 O O . ALA A 1 146 ? 14.402 8.905 17.611 1.00 77.81 146 ALA A O 1
ATOM 1157 N N . GLY A 1 147 ? 16.254 8.080 18.588 1.00 75.56 147 GLY A N 1
ATOM 1158 C CA . GLY A 1 147 ? 17.157 8.399 17.474 1.00 75.56 147 GLY A CA 1
ATOM 1159 C C . GLY A 1 147 ? 16.781 7.671 16.181 1.00 75.56 147 GLY A C 1
ATOM 1160 O O . GLY A 1 147 ? 16.645 8.299 15.139 1.00 75.56 147 GLY A O 1
ATOM 1161 N N . GLN A 1 148 ? 16.478 6.373 16.272 1.00 74.88 148 GLN A N 1
ATOM 1162 C CA . GLN A 1 148 ? 16.052 5.570 15.121 1.00 74.88 148 GLN A CA 1
ATOM 1163 C C . GLN A 1 148 ? 14.695 6.017 14.568 1.00 74.88 148 GLN A C 1
ATOM 1165 O O . GLN A 1 148 ? 14.472 6.011 13.361 1.00 74.88 148 GLN A O 1
ATOM 1170 N N . GLN A 1 149 ? 13.772 6.426 15.442 1.00 81.19 149 GLN A N 1
ATOM 1171 C CA . GLN A 1 149 ? 12.498 7.009 15.022 1.00 81.19 149 GLN A CA 1
ATOM 1172 C C . GLN A 1 149 ? 12.707 8.334 14.273 1.00 81.19 149 GLN A C 1
ATOM 1174 O O . GLN A 1 149 ? 11.973 8.611 13.325 1.00 81.19 149 GLN A O 1
ATOM 1179 N N . GLY A 1 150 ? 13.701 9.129 14.687 1.00 74.69 150 GLY A N 1
ATOM 1180 C CA . GLY A 1 150 ? 14.137 10.346 14.002 1.00 74.69 150 GLY A CA 1
ATOM 1181 C C . GLY A 1 150 ? 14.677 10.060 12.603 1.00 74.69 150 GLY A C 1
ATOM 1182 O O . GLY A 1 150 ? 14.125 10.577 11.640 1.00 74.69 150 GLY A O 1
ATOM 1183 N N . GLU A 1 151 ? 15.657 9.161 12.484 1.00 74.44 151 GLU A N 1
ATOM 1184 C CA . GLU A 1 151 ? 16.245 8.745 11.197 1.00 74.44 151 GLU A CA 1
ATOM 1185 C C . GLU A 1 151 ? 15.185 8.196 10.224 1.00 74.44 151 GLU A C 1
ATOM 1187 O O . GLU A 1 151 ? 15.160 8.543 9.044 1.00 74.44 151 GLU A O 1
ATOM 1192 N N . ILE A 1 152 ? 14.248 7.378 10.719 1.00 79.50 152 ILE A N 1
ATOM 1193 C CA . ILE A 1 152 ? 13.129 6.866 9.914 1.00 79.50 152 ILE A CA 1
ATOM 1194 C C . ILE A 1 152 ? 12.203 8.000 9.460 1.00 79.50 152 ILE A C 1
ATOM 1196 O O . ILE A 1 152 ? 11.735 7.981 8.323 1.00 79.50 152 ILE A O 1
ATOM 1200 N N . ARG A 1 153 ? 11.903 8.968 10.334 1.00 83.50 153 ARG A N 1
ATOM 1201 C CA . ARG A 1 153 ? 11.043 10.113 10.003 1.00 83.50 153 ARG A CA 1
ATOM 1202 C C . ARG A 1 153 ? 11.712 11.019 8.974 1.00 83.50 153 ARG A C 1
ATOM 1204 O O . ARG A 1 153 ? 11.040 11.453 8.044 1.00 83.50 153 ARG A O 1
ATOM 1211 N N . GLU A 1 154 ? 13.005 11.282 9.124 1.00 80.19 154 GLU A N 1
ATOM 1212 C CA . GLU A 1 154 ? 13.800 12.015 8.136 1.00 80.19 154 GLU A CA 1
ATOM 1213 C C . GLU A 1 154 ? 13.727 11.314 6.783 1.00 80.19 154 GLU A C 1
ATOM 1215 O O . GLU A 1 154 ? 13.271 11.921 5.817 1.00 80.19 154 GLU A O 1
ATOM 1220 N N . LEU A 1 155 ? 14.018 10.009 6.737 1.00 79.31 155 LEU A N 1
ATOM 1221 C CA . LEU A 1 155 ? 13.932 9.229 5.505 1.00 79.31 155 LEU A CA 1
ATOM 1222 C C . LEU A 1 155 ? 12.515 9.202 4.922 1.00 79.31 155 LEU A C 1
ATOM 1224 O O . LEU A 1 155 ? 12.353 9.208 3.709 1.00 79.31 155 LEU A O 1
ATOM 1228 N N . GLN A 1 156 ? 11.479 9.175 5.763 1.00 82.12 156 GLN A N 1
ATOM 1229 C CA . GLN A 1 156 ? 10.085 9.189 5.321 1.00 82.12 156 GLN A CA 1
ATOM 1230 C C . GLN A 1 156 ? 9.714 10.492 4.606 1.00 82.12 156 GLN A C 1
ATOM 1232 O O . GLN A 1 156 ? 8.886 10.451 3.695 1.00 82.12 156 GLN A O 1
ATOM 1237 N N . HIS A 1 157 ? 10.288 11.621 5.021 1.00 80.44 157 HIS A N 1
ATOM 1238 C CA . HIS A 1 157 ? 10.044 12.935 4.424 1.00 80.44 157 HIS A CA 1
ATOM 1239 C C . HIS A 1 157 ? 11.072 13.321 3.357 1.00 80.44 157 HIS A C 1
ATOM 1241 O O . HIS A 1 157 ? 10.815 14.250 2.594 1.00 80.44 157 HIS A O 1
ATOM 1247 N N . ASP A 1 158 ? 12.185 12.596 3.271 1.00 76.62 158 ASP A N 1
ATOM 1248 C CA . ASP A 1 158 ? 13.150 12.689 2.186 1.00 76.62 158 ASP A CA 1
ATOM 1249 C C . ASP A 1 158 ? 12.528 12.127 0.902 1.00 76.62 158 ASP A C 1
ATOM 1251 O O . ASP A 1 158 ? 12.514 10.918 0.643 1.00 76.62 158 ASP A O 1
ATOM 1255 N N . MET A 1 159 ? 11.929 13.031 0.128 1.00 75.31 159 MET A N 1
ATOM 1256 C CA . MET A 1 159 ? 11.353 12.706 -1.168 1.00 75.31 159 MET A CA 1
ATOM 1257 C C . MET A 1 159 ? 12.424 12.492 -2.224 1.00 75.31 159 MET A C 1
ATOM 1259 O O . MET A 1 159 ? 12.079 11.910 -3.235 1.00 75.31 159 MET A O 1
ATOM 1263 N N . ASP A 1 160 ? 13.680 12.889 -2.009 1.00 69.31 160 ASP A N 1
ATOM 1264 C CA . ASP A 1 160 ? 14.773 12.666 -2.960 1.00 69.31 160 ASP A CA 1
ATOM 1265 C C . ASP A 1 160 ? 15.337 11.239 -2.840 1.00 69.31 160 ASP A C 1
ATOM 1267 O O . ASP A 1 160 ? 15.912 10.696 -3.788 1.00 69.31 160 ASP A O 1
ATOM 1271 N N . ALA A 1 161 ? 15.069 10.559 -1.720 1.00 68.38 161 ALA A N 1
ATOM 1272 C CA . ALA A 1 161 ? 15.329 9.136 -1.522 1.00 68.38 161 ALA A CA 1
ATOM 1273 C C . ALA A 1 161 ? 14.358 8.236 -2.329 1.00 68.38 161 ALA A C 1
ATOM 1275 O O . ALA A 1 161 ? 13.624 7.410 -1.779 1.00 68.38 161 ALA A O 1
ATOM 1276 N N . MET A 1 162 ? 14.384 8.351 -3.663 1.00 72.00 162 MET A N 1
ATOM 1277 C CA . MET A 1 162 ? 13.493 7.667 -4.616 1.00 72.00 162 MET A CA 1
ATOM 1278 C C . MET A 1 162 ? 13.314 6.177 -4.329 1.00 72.00 162 MET A C 1
ATOM 1280 O O . MET A 1 162 ? 12.211 5.646 -4.407 1.00 72.00 162 MET A O 1
ATOM 1284 N N . TYR A 1 163 ? 14.397 5.474 -4.009 1.00 75.38 163 TYR A N 1
ATOM 1285 C CA . TYR A 1 163 ? 14.372 4.023 -3.890 1.00 75.38 163 TYR A CA 1
ATOM 1286 C C . TYR A 1 163 ? 13.546 3.518 -2.684 1.00 75.38 163 TYR A C 1
ATOM 1288 O O . TYR A 1 163 ? 12.577 2.773 -2.888 1.00 75.38 163 TYR A O 1
ATOM 1296 N N . PRO A 1 164 ? 13.852 3.914 -1.432 1.00 76.12 164 PRO A N 1
ATOM 1297 C CA . PRO A 1 164 ? 13.005 3.570 -0.291 1.00 76.12 164 PRO A CA 1
ATOM 1298 C C . PRO A 1 164 ? 11.579 4.132 -0.422 1.00 76.12 164 PRO A C 1
ATOM 1300 O O . PRO A 1 164 ? 10.636 3.459 0.002 1.00 76.12 164 PRO A O 1
ATOM 1303 N N . GLN A 1 165 ? 11.389 5.287 -1.074 1.00 80.19 165 GLN A N 1
ATOM 1304 C CA . GLN A 1 165 ? 10.063 5.881 -1.291 1.00 80.19 165 GLN A CA 1
ATOM 1305 C C . GLN A 1 165 ? 9.205 5.105 -2.301 1.00 80.19 165 GLN A C 1
ATOM 1307 O O . GLN A 1 165 ? 8.058 4.763 -2.007 1.00 80.19 165 GLN A O 1
ATOM 1312 N N . ASN A 1 166 ? 9.760 4.735 -3.457 1.00 79.50 166 ASN A N 1
ATOM 1313 C CA . ASN A 1 166 ? 9.075 3.934 -4.476 1.00 79.50 166 ASN A CA 1
ATOM 1314 C C . ASN A 1 166 ? 8.707 2.551 -3.945 1.00 79.50 166 ASN A C 1
ATOM 1316 O O . ASN A 1 166 ? 7.623 2.040 -4.223 1.00 79.50 166 ASN A O 1
ATOM 1320 N N . ARG A 1 167 ? 9.574 1.958 -3.119 1.00 83.06 167 ARG A N 1
ATOM 1321 C CA . ARG A 1 167 ? 9.273 0.707 -2.422 1.00 83.06 167 ARG A CA 1
ATOM 1322 C C . ARG A 1 167 ? 8.125 0.871 -1.433 1.00 83.06 167 ARG A C 1
ATOM 1324 O O . ARG A 1 167 ? 7.201 0.059 -1.440 1.00 83.06 167 ARG A O 1
ATOM 1331 N N . LEU A 1 168 ? 8.173 1.897 -0.584 1.00 86.38 168 LEU A N 1
ATOM 1332 C CA . LEU A 1 168 ? 7.096 2.184 0.360 1.00 86.38 168 LEU A CA 1
ATOM 1333 C C . LEU A 1 168 ? 5.766 2.386 -0.378 1.00 86.38 168 LEU A C 1
ATOM 1335 O O . LEU A 1 168 ? 4.740 1.867 0.058 1.00 86.38 168 LEU A O 1
ATOM 1339 N N . LEU A 1 169 ? 5.787 3.091 -1.510 1.00 82.94 169 LEU A N 1
ATOM 1340 C CA . LEU A 1 169 ? 4.627 3.296 -2.372 1.00 82.94 169 LEU A CA 1
ATOM 1341 C C . LEU A 1 169 ? 4.119 1.981 -2.983 1.00 82.94 169 LEU A C 1
ATOM 1343 O O . LEU A 1 169 ? 2.923 1.704 -2.917 1.00 82.94 169 LEU A O 1
ATOM 1347 N N . ALA A 1 170 ? 5.009 1.152 -3.531 1.00 80.56 170 ALA A N 1
ATOM 1348 C CA . ALA A 1 170 ? 4.657 -0.144 -4.108 1.00 80.56 170 ALA A CA 1
ATOM 1349 C C . ALA A 1 170 ? 4.016 -1.075 -3.069 1.00 80.56 170 ALA A C 1
ATOM 1351 O O . ALA A 1 170 ? 2.974 -1.667 -3.334 1.00 80.56 170 ALA A O 1
ATOM 1352 N N . LEU A 1 171 ? 4.581 -1.144 -1.860 1.00 82.50 171 LEU A N 1
ATOM 1353 C CA . LEU A 1 171 ? 4.032 -1.939 -0.759 1.00 82.50 171 LEU A CA 1
ATOM 1354 C C . LEU A 1 171 ? 2.688 -1.384 -0.256 1.00 82.50 171 LEU A C 1
ATOM 1356 O O . LEU A 1 171 ? 1.779 -2.155 0.040 1.00 82.50 171 LEU A O 1
ATOM 1360 N N . LYS A 1 172 ? 2.520 -0.055 -0.214 1.00 80.69 172 LYS A N 1
ATOM 1361 C CA . LYS A 1 172 ? 1.239 0.594 0.127 1.00 80.69 172 LYS A CA 1
ATOM 1362 C C . LYS A 1 172 ? 0.136 0.342 -0.903 1.00 80.69 172 LYS A C 1
ATOM 1364 O O . LYS A 1 172 ? -1.034 0.390 -0.526 1.00 80.69 172 LYS A O 1
ATOM 1369 N N . ASN A 1 173 ? 0.501 0.117 -2.164 1.00 77.31 173 ASN A N 1
ATOM 1370 C CA . ASN A 1 173 ? -0.419 -0.104 -3.284 1.00 77.31 173 ASN A CA 1
ATOM 1371 C C . ASN A 1 173 ? -0.540 -1.579 -3.689 1.00 77.31 173 ASN A C 1
ATOM 1373 O O . ASN A 1 173 ? -1.246 -1.894 -4.648 1.00 77.31 173 ASN A O 1
ATOM 1377 N N . ALA A 1 174 ? 0.148 -2.487 -2.994 1.00 77.44 174 ALA A N 1
ATOM 1378 C CA . ALA A 1 174 ? 0.030 -3.912 -3.248 1.00 77.44 174 ALA A CA 1
ATOM 1379 C C . ALA A 1 174 ? -1.434 -4.345 -3.085 1.00 77.44 174 ALA A C 1
ATOM 1381 O O . ALA A 1 174 ? -2.118 -3.910 -2.158 1.00 77.44 174 ALA A O 1
ATOM 1382 N N . LYS A 1 175 ? -1.915 -5.230 -3.968 1.00 71.19 175 LYS A N 1
ATOM 1383 C CA . LYS A 1 175 ? -3.270 -5.802 -3.851 1.00 71.19 175 LYS A CA 1
ATOM 1384 C C . LYS A 1 175 ? -3.486 -6.456 -2.484 1.00 71.19 175 LYS A C 1
ATOM 1386 O O . LYS A 1 175 ? -4.570 -6.363 -1.924 1.00 71.19 175 LYS A O 1
ATOM 1391 N N . ASP A 1 176 ? -2.411 -7.002 -1.928 1.00 74.56 176 ASP A N 1
ATOM 1392 C CA . ASP A 1 176 ? -2.365 -7.656 -0.626 1.00 74.56 176 ASP A CA 1
ATOM 1393 C C . ASP A 1 176 ? -1.815 -6.735 0.480 1.00 74.56 176 ASP A C 1
ATOM 1395 O O . ASP A 1 176 ? -1.258 -7.206 1.467 1.00 74.56 176 ASP A O 1
ATOM 1399 N N . ARG A 1 177 ? -1.947 -5.405 0.348 1.00 70.62 177 ARG A N 1
ATOM 1400 C CA . ARG A 1 177 ? -1.474 -4.421 1.345 1.00 70.62 177 ARG A CA 1
ATOM 1401 C C . ARG A 1 177 ? -1.941 -4.759 2.764 1.00 70.62 177 ARG A C 1
ATOM 1403 O O . ARG A 1 177 ? -1.155 -4.652 3.699 1.00 70.62 177 ARG A O 1
ATOM 1410 N N . LEU A 1 178 ? -3.199 -5.169 2.920 1.00 60.59 178 LEU A N 1
ATOM 1411 C CA . LEU A 1 178 ? -3.755 -5.589 4.211 1.00 60.59 178 LEU A CA 1
ATOM 1412 C C . LEU A 1 178 ? -3.001 -6.805 4.767 1.00 60.59 178 LEU A C 1
ATOM 1414 O O . LEU A 1 178 ? -2.603 -6.804 5.926 1.00 60.59 178 LEU A O 1
ATOM 1418 N N . GLN A 1 179 ? -2.692 -7.794 3.926 1.00 74.94 179 GLN A N 1
ATOM 1419 C CA . GLN A 1 179 ? -1.899 -8.954 4.340 1.00 74.94 179 GLN A CA 1
ATOM 1420 C C . GLN A 1 179 ? -0.471 -8.547 4.724 1.00 74.94 179 GLN A C 1
ATOM 1422 O O . GLN A 1 179 ? 0.060 -9.057 5.699 1.00 74.94 179 GLN A O 1
ATOM 1427 N N . LEU A 1 180 ? 0.138 -7.587 4.020 1.00 70.06 180 LEU A N 1
ATOM 1428 C CA . LEU A 1 180 ? 1.463 -7.051 4.367 1.00 70.06 180 LEU A CA 1
ATOM 1429 C C . LEU A 1 180 ? 1.466 -6.209 5.650 1.00 70.06 180 LEU A C 1
ATOM 1431 O O . LEU A 1 180 ? 2.499 -6.089 6.304 1.00 70.06 180 LEU A O 1
ATOM 1435 N N . GLN A 1 181 ? 0.337 -5.598 6.003 1.00 71.31 181 GLN A N 1
ATOM 1436 C CA . GLN A 1 181 ? 0.190 -4.836 7.241 1.00 71.31 181 GLN A CA 1
ATOM 1437 C C . GLN A 1 181 ? 0.033 -5.752 8.462 1.00 71.31 181 GLN A C 1
ATOM 1439 O O . GLN A 1 181 ? 0.496 -5.398 9.548 1.00 71.31 181 GLN A O 1
ATOM 1444 N N . HIS A 1 182 ? -0.593 -6.915 8.267 1.00 74.69 182 HIS A N 1
ATOM 1445 C CA . HIS A 1 182 ? -0.912 -7.880 9.320 1.00 74.69 182 HIS A CA 1
ATOM 1446 C C . HIS A 1 182 ? -0.038 -9.143 9.299 1.00 74.69 182 HIS A C 1
ATOM 1448 O O . HIS A 1 182 ? -0.239 -10.033 10.122 1.00 74.69 182 HIS A O 1
ATOM 1454 N N . CYS A 1 183 ? 0.938 -9.249 8.392 1.00 77.25 183 CYS A N 1
ATOM 1455 C CA . CYS A 1 183 ? 1.881 -10.361 8.406 1.00 77.25 183 CYS A CA 1
ATOM 1456 C C . CYS A 1 183 ? 2.860 -10.246 9.579 1.00 77.25 183 CYS A C 1
ATOM 1458 O O . CYS A 1 183 ? 3.105 -9.163 10.122 1.00 77.25 183 CYS A O 1
ATOM 1460 N N . PHE A 1 184 ? 3.442 -11.387 9.953 1.00 79.38 184 PHE A N 1
ATOM 1461 C CA . PHE A 1 184 ? 4.493 -11.423 10.960 1.00 79.38 184 PHE A CA 1
ATOM 1462 C C . PHE A 1 184 ? 5.648 -10.494 10.553 1.00 79.38 184 PHE A C 1
ATOM 1464 O O . PHE A 1 184 ? 6.048 -10.499 9.380 1.00 79.38 184 PHE A O 1
ATOM 1471 N N . PRO A 1 185 ? 6.205 -9.712 11.495 1.00 78.44 185 PRO A N 1
ATOM 1472 C CA . PRO A 1 185 ? 7.335 -8.831 11.230 1.00 78.44 185 PRO A CA 1
ATOM 1473 C C . PRO A 1 185 ? 8.485 -9.495 10.483 1.00 78.44 185 PRO A C 1
ATOM 1475 O O . PRO A 1 185 ? 9.039 -8.909 9.559 1.00 78.44 185 PRO A O 1
ATOM 1478 N N . GLU A 1 186 ? 8.806 -10.736 10.840 1.00 78.19 186 GLU A N 1
ATOM 1479 C CA . GLU A 1 186 ? 9.858 -11.533 10.223 1.00 78.19 186 GLU A CA 1
ATOM 1480 C C . GLU A 1 186 ? 9.596 -11.735 8.730 1.00 78.19 186 GLU A C 1
ATOM 1482 O O . GLU A 1 186 ? 10.502 -11.551 7.923 1.00 78.19 186 GLU A O 1
ATOM 1487 N N . THR A 1 187 ? 8.350 -12.024 8.347 1.00 83.38 187 THR A N 1
ATOM 1488 C CA . THR A 1 187 ? 7.950 -12.178 6.942 1.00 83.38 187 THR A CA 1
ATOM 1489 C C . THR A 1 187 ? 8.079 -10.862 6.180 1.00 83.38 187 THR A C 1
ATOM 1491 O O . THR A 1 187 ? 8.568 -10.846 5.050 1.00 83.38 187 THR A O 1
ATOM 1494 N N . LEU A 1 188 ? 7.678 -9.741 6.789 1.00 85.31 188 LEU A N 1
ATOM 1495 C CA . LEU A 1 188 ? 7.848 -8.418 6.186 1.00 85.31 188 LEU A CA 1
ATOM 1496 C C . LEU A 1 188 ? 9.334 -8.074 6.006 1.00 85.31 188 LEU A C 1
ATOM 1498 O O . LEU A 1 188 ? 9.732 -7.567 4.958 1.00 85.31 188 LEU A O 1
ATOM 1502 N N . PHE A 1 189 ? 10.162 -8.357 7.008 1.00 86.25 189 PHE A N 1
ATOM 1503 C CA . PHE A 1 189 ? 11.598 -8.094 6.969 1.00 86.25 189 PHE A CA 1
ATOM 1504 C C . PHE A 1 189 ? 12.313 -8.972 5.949 1.00 86.25 189 PHE A C 1
ATOM 1506 O O . PHE A 1 189 ? 13.130 -8.467 5.182 1.00 86.25 189 PHE A O 1
ATOM 1513 N N . GLU A 1 190 ? 11.962 -10.253 5.876 1.00 83.25 190 GLU A N 1
ATOM 1514 C CA . GLU A 1 190 ? 12.482 -11.181 4.877 1.00 83.25 190 GLU A CA 1
ATOM 1515 C C . GLU A 1 190 ? 12.076 -10.755 3.463 1.00 83.25 190 GLU A C 1
ATOM 1517 O O . GLU A 1 190 ? 12.916 -10.712 2.567 1.00 83.25 190 GLU A O 1
ATOM 1522 N N . LEU A 1 191 ? 10.826 -10.330 3.261 1.00 85.00 191 LEU A N 1
ATOM 1523 C CA . LEU A 1 191 ? 10.389 -9.743 1.996 1.00 85.00 191 LEU A CA 1
ATOM 1524 C C . LEU A 1 191 ? 11.228 -8.510 1.639 1.00 85.00 191 LEU A C 1
ATOM 1526 O O . LEU A 1 191 ? 11.726 -8.399 0.521 1.00 85.00 191 LEU A O 1
ATOM 1530 N N . ILE A 1 192 ? 11.415 -7.578 2.575 1.00 84.88 192 ILE A N 1
ATOM 1531 C CA . ILE A 1 192 ? 12.196 -6.356 2.341 1.00 84.88 192 ILE A CA 1
ATOM 1532 C C . ILE A 1 192 ? 13.656 -6.695 2.028 1.00 84.88 192 ILE A C 1
ATOM 1534 O O . ILE A 1 192 ? 14.228 -6.108 1.102 1.00 84.88 192 ILE A O 1
ATOM 1538 N N . HIS A 1 193 ? 14.238 -7.660 2.735 1.00 81.31 193 HIS A N 1
ATOM 1539 C CA . HIS A 1 193 ? 15.569 -8.185 2.466 1.00 81.31 193 HIS A CA 1
ATOM 1540 C C . HIS A 1 193 ? 15.655 -8.787 1.059 1.00 81.31 193 HIS A C 1
ATOM 1542 O O . HIS A 1 193 ? 16.510 -8.378 0.277 1.00 81.31 193 HIS A O 1
ATOM 1548 N N . ASN A 1 194 ? 14.721 -9.664 0.690 1.00 80.00 194 ASN A N 1
ATOM 1549 C CA . ASN A 1 194 ? 14.671 -10.308 -0.622 1.00 80.00 194 ASN A CA 1
ATOM 1550 C C . ASN A 1 194 ? 14.495 -9.292 -1.752 1.00 80.00 194 ASN A C 1
ATOM 1552 O O . ASN A 1 194 ? 15.200 -9.369 -2.756 1.00 80.00 194 ASN A O 1
ATOM 1556 N N . ILE A 1 195 ? 13.630 -8.287 -1.583 1.00 78.00 195 ILE A N 1
ATOM 1557 C CA . ILE A 1 195 ? 13.484 -7.203 -2.562 1.00 78.00 195 ILE A CA 1
ATOM 1558 C C . ILE A 1 195 ? 14.790 -6.404 -2.652 1.00 78.00 195 ILE A C 1
ATOM 1560 O O . ILE A 1 195 ? 15.194 -6.047 -3.746 1.00 78.00 195 ILE A O 1
ATOM 1564 N N . LYS A 1 196 ? 15.478 -6.126 -1.533 1.00 73.12 196 LYS A N 1
ATOM 1565 C CA . LYS A 1 196 ? 16.772 -5.409 -1.527 1.00 73.12 196 LYS A CA 1
ATOM 1566 C C . LYS A 1 196 ? 17.899 -6.239 -2.151 1.00 73.12 196 LYS A C 1
ATOM 1568 O O . LYS A 1 196 ? 18.801 -5.666 -2.741 1.00 73.12 196 LYS A O 1
ATOM 1573 N N . SER A 1 197 ? 17.844 -7.563 -2.041 1.00 76.06 197 SER A N 1
ATOM 1574 C CA . SER A 1 197 ? 18.803 -8.460 -2.688 1.00 76.06 197 SER A CA 1
ATOM 1575 C C . SER A 1 197 ? 18.518 -8.652 -4.178 1.00 76.06 197 SER A C 1
ATOM 1577 O O . SER A 1 197 ? 19.454 -8.799 -4.953 1.00 76.06 197 SER A O 1
ATOM 1579 N N . THR A 1 198 ? 17.246 -8.695 -4.576 1.00 74.88 198 THR A N 1
ATOM 1580 C CA . THR A 1 198 ? 16.832 -8.927 -5.974 1.00 74.88 198 THR A CA 1
ATOM 1581 C C . THR A 1 198 ? 16.924 -7.642 -6.791 1.00 74.88 198 THR A C 1
ATOM 1583 O O . THR A 1 198 ? 17.360 -7.651 -7.935 1.00 74.88 198 THR A O 1
ATOM 1586 N N . TRP A 1 199 ? 16.533 -6.531 -6.173 1.00 66.62 199 TRP A N 1
ATOM 1587 C CA . TRP A 1 199 ? 16.676 -5.176 -6.679 1.00 66.62 199 TRP A CA 1
ATOM 1588 C C . TRP A 1 199 ? 17.538 -4.412 -5.672 1.00 66.62 199 TRP A C 1
ATOM 1590 O O . TRP A 1 199 ? 16.992 -3.813 -4.749 1.00 66.62 199 TRP A O 1
ATOM 1600 N N . PRO A 1 200 ? 18.874 -4.434 -5.758 1.00 62.12 200 PRO A N 1
ATOM 1601 C CA . PRO A 1 200 ? 19.678 -3.510 -4.963 1.00 62.12 200 PRO A CA 1
ATOM 1602 C C . PRO A 1 200 ? 19.243 -2.066 -5.256 1.00 62.12 200 PRO A C 1
ATOM 1604 O O . PRO A 1 200 ? 18.807 -1.763 -6.369 1.00 62.12 200 PRO A O 1
ATOM 1607 N N . ALA A 1 201 ? 19.300 -1.178 -4.251 1.00 56.81 201 ALA A N 1
ATOM 1608 C CA . ALA A 1 201 ? 19.179 0.250 -4.546 1.00 56.81 201 ALA A CA 1
ATOM 1609 C C . ALA A 1 201 ? 20.205 0.585 -5.630 1.00 56.81 201 ALA A C 1
ATOM 1611 O O . ALA A 1 201 ? 21.339 0.112 -5.503 1.00 56.81 201 ALA A O 1
ATOM 1612 N N . PRO A 1 202 ? 19.829 1.347 -6.672 1.00 56.19 202 PRO A N 1
ATOM 1613 C C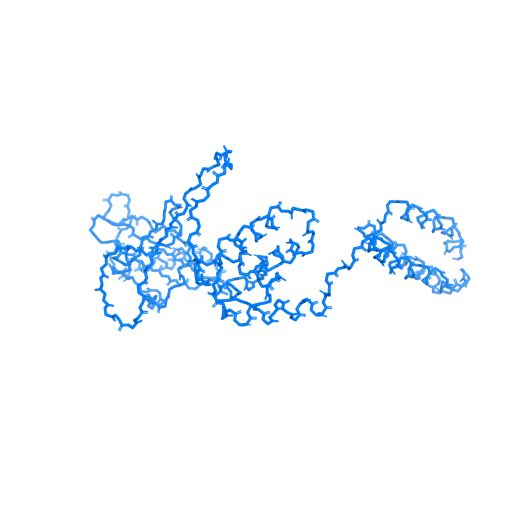A . PRO A 1 202 ? 20.801 1.805 -7.640 1.00 56.19 202 PRO A CA 1
ATOM 1614 C C . PRO A 1 202 ? 21.873 2.540 -6.845 1.00 56.19 202 PRO A C 1
ATOM 1616 O O . PRO A 1 202 ? 21.583 3.488 -6.108 1.00 56.19 202 PRO A O 1
ATOM 1619 N N . VAL A 1 203 ? 23.091 2.009 -6.892 1.00 45.22 203 VAL A N 1
ATOM 1620 C CA . VAL A 1 203 ? 24.243 2.716 -6.354 1.00 45.22 203 VAL A CA 1
ATOM 1621 C C . VAL A 1 203 ? 24.314 4.023 -7.148 1.00 45.22 203 VAL A C 1
ATOM 1623 O O . VAL A 1 203 ? 24.075 4.046 -8.352 1.00 45.22 203 VAL A O 1
ATOM 1626 N N . THR A 1 204 ? 24.476 5.113 -6.412 1.00 48.66 204 THR A N 1
ATOM 1627 C CA . THR A 1 204 ? 24.353 6.515 -6.822 1.00 48.66 204 THR A CA 1
ATOM 1628 C C . THR A 1 204 ? 25.004 6.872 -8.169 1.00 48.66 204 THR A C 1
ATOM 1630 O O . THR A 1 204 ? 26.045 6.331 -8.517 1.00 48.66 204 THR A O 1
ATOM 1633 N N . GLU A 1 205 ? 24.399 7.857 -8.845 1.00 44.53 205 GLU A N 1
ATOM 1634 C CA . GLU A 1 205 ? 24.853 8.625 -10.029 1.00 44.53 205 GLU A CA 1
ATOM 1635 C C . GLU A 1 205 ? 24.914 7.942 -11.416 1.00 44.53 205 GLU A C 1
ATOM 1637 O O . GLU A 1 205 ? 24.716 8.655 -12.393 1.00 44.53 205 GLU A O 1
ATOM 1642 N N . ASP A 1 206 ? 25.020 6.614 -11.555 1.00 47.06 206 ASP A N 1
ATOM 1643 C CA . ASP A 1 206 ? 25.125 5.965 -12.893 1.00 47.06 206 ASP A CA 1
ATOM 1644 C C . ASP A 1 206 ? 23.771 5.625 -13.576 1.00 47.06 206 ASP A C 1
ATOM 1646 O O . ASP A 1 206 ? 23.701 5.307 -14.764 1.00 47.06 206 ASP A O 1
ATOM 1650 N N . TYR A 1 207 ? 22.646 5.667 -12.852 1.00 45.91 207 TYR A N 1
ATOM 1651 C CA . TYR A 1 207 ? 21.418 4.968 -13.285 1.00 45.91 207 TYR A CA 1
ATOM 1652 C C . TYR A 1 207 ? 20.497 5.699 -14.272 1.00 45.91 207 TYR A C 1
ATOM 1654 O O . TYR A 1 207 ? 19.600 5.073 -14.842 1.00 45.91 207 TYR A O 1
ATOM 1662 N N . THR A 1 208 ? 20.677 7.001 -14.492 1.00 45.72 208 THR A N 1
ATOM 1663 C CA . THR A 1 208 ? 20.012 7.671 -15.624 1.00 45.72 208 THR A CA 1
ATOM 1664 C C . THR A 1 208 ? 20.642 7.263 -16.948 1.00 45.72 208 THR A C 1
ATOM 1666 O O . THR A 1 208 ? 19.946 7.242 -17.962 1.00 45.72 208 THR A O 1
ATOM 1669 N N . ASP A 1 209 ? 21.916 6.871 -16.918 1.00 50.47 209 ASP A N 1
ATOM 1670 C CA . ASP A 1 209 ? 22.610 6.346 -18.079 1.00 50.47 209 ASP A CA 1
ATOM 1671 C C . ASP A 1 209 ? 22.265 4.871 -18.278 1.00 50.47 209 ASP A C 1
ATOM 1673 O O . ASP A 1 209 ? 21.911 4.526 -19.388 1.00 50.47 209 ASP A O 1
ATOM 1677 N N . GLU A 1 210 ? 22.202 4.012 -17.251 1.00 51.19 210 GLU A N 1
ATOM 1678 C CA . GLU A 1 210 ? 21.932 2.569 -17.450 1.00 51.19 210 GLU A CA 1
ATOM 1679 C C . GLU A 1 210 ? 20.518 2.214 -17.963 1.00 51.19 210 GLU A C 1
ATOM 1681 O O . GLU A 1 210 ? 20.370 1.291 -18.770 1.00 51.19 210 GLU A O 1
ATOM 1686 N N . LEU A 1 211 ? 19.462 2.918 -17.522 1.00 48.69 211 LEU A N 1
ATOM 1687 C CA . LEU A 1 211 ? 18.100 2.670 -18.031 1.00 48.69 211 LEU A CA 1
ATOM 1688 C C . LEU A 1 211 ? 17.947 3.170 -19.475 1.00 48.69 211 LEU A C 1
ATOM 1690 O O . LEU A 1 211 ? 17.362 2.474 -20.307 1.00 48.69 211 LEU A O 1
ATOM 1694 N N . ASN A 1 212 ? 18.534 4.337 -19.769 1.00 56.34 212 ASN A N 1
ATOM 1695 C CA . ASN A 1 212 ? 18.679 4.825 -21.135 1.00 56.34 212 ASN A CA 1
ATOM 1696 C C . ASN A 1 212 ? 19.542 3.866 -21.960 1.00 56.34 212 ASN A C 1
ATOM 1698 O O . ASN A 1 212 ? 19.171 3.586 -23.083 1.00 56.34 212 ASN A O 1
ATOM 1702 N N . ASP A 1 213 ? 20.629 3.318 -21.416 1.00 62.69 213 ASP A N 1
ATOM 1703 C CA . ASP A 1 213 ? 21.597 2.443 -22.089 1.00 62.69 213 ASP A CA 1
ATOM 1704 C C . ASP A 1 213 ? 20.995 1.063 -22.399 1.00 62.69 213 ASP A C 1
ATOM 1706 O O . ASP A 1 213 ? 21.289 0.477 -23.436 1.00 62.69 213 ASP A O 1
ATOM 1710 N N . PHE A 1 214 ? 20.076 0.549 -21.575 1.00 65.00 214 PHE A N 1
ATOM 1711 C CA . PHE A 1 214 ? 19.337 -0.674 -21.905 1.00 65.00 214 PHE A CA 1
ATOM 1712 C C . PHE A 1 214 ? 18.377 -0.477 -23.087 1.00 65.00 214 PHE A C 1
ATOM 1714 O O . PHE A 1 214 ? 18.415 -1.258 -24.044 1.00 65.00 214 PHE A O 1
ATOM 1721 N N . ASP A 1 215 ? 17.527 0.554 -23.039 1.00 64.81 215 ASP A N 1
ATOM 1722 C CA . ASP A 1 215 ? 16.590 0.851 -24.130 1.00 64.81 215 ASP A CA 1
ATOM 1723 C C . ASP A 1 215 ? 17.333 1.327 -25.394 1.00 64.81 215 ASP A C 1
ATOM 1725 O O . ASP A 1 215 ? 16.961 0.943 -26.504 1.00 64.81 215 ASP A O 1
ATOM 1729 N N . LEU A 1 216 ? 18.443 2.054 -25.230 1.00 71.12 216 LEU A N 1
ATOM 1730 C CA . LEU A 1 216 ? 19.379 2.475 -26.275 1.00 71.12 216 LEU A CA 1
ATOM 1731 C C . LEU A 1 216 ? 20.030 1.274 -26.957 1.00 71.12 216 LEU A C 1
ATOM 1733 O O . LEU A 1 216 ? 19.834 1.089 -28.153 1.00 71.12 216 LEU A O 1
ATOM 1737 N N . ARG A 1 217 ? 20.735 0.407 -26.217 1.00 76.69 217 ARG A N 1
ATOM 1738 C CA . ARG A 1 217 ? 21.400 -0.783 -26.784 1.00 76.69 217 ARG A CA 1
ATOM 1739 C C . ARG A 1 217 ? 20.411 -1.704 -27.476 1.00 76.69 217 ARG A C 1
ATOM 1741 O O . ARG A 1 217 ? 20.745 -2.342 -28.471 1.00 76.69 217 ARG A O 1
ATOM 1748 N N . ARG A 1 218 ? 19.184 -1.789 -26.959 1.00 75.75 218 ARG A N 1
ATOM 1749 C CA . ARG A 1 218 ? 18.116 -2.565 -27.582 1.00 75.75 218 ARG A CA 1
ATOM 1750 C C . ARG A 1 218 ? 17.646 -1.935 -28.893 1.00 75.75 218 ARG A C 1
ATOM 1752 O O . ARG A 1 218 ? 17.510 -2.662 -29.874 1.00 75.75 218 ARG A O 1
ATOM 1759 N N . LEU A 1 219 ? 17.403 -0.624 -28.928 1.00 77.62 219 LEU A N 1
ATOM 1760 C CA . LEU A 1 219 ? 17.017 0.087 -30.150 1.00 77.62 219 LEU A CA 1
ATOM 1761 C C . LEU A 1 219 ? 18.140 0.057 -31.194 1.00 77.62 219 LEU A C 1
ATOM 1763 O O . LEU A 1 219 ? 17.873 -0.245 -32.352 1.00 77.62 219 LEU A O 1
ATOM 1767 N N . GLU A 1 220 ? 19.393 0.261 -30.791 1.00 79.44 220 GLU A N 1
ATOM 1768 C CA . GLU A 1 220 ? 20.566 0.156 -31.666 1.00 79.44 220 GLU A CA 1
ATOM 1769 C C . GLU A 1 220 ? 20.751 -1.261 -32.216 1.00 79.44 220 GLU A C 1
ATOM 1771 O O . GLU A 1 220 ? 21.021 -1.431 -33.403 1.00 79.44 220 GLU A O 1
ATOM 1776 N N . ALA A 1 221 ? 20.578 -2.299 -31.393 1.00 80.81 221 ALA A N 1
ATOM 1777 C CA . ALA A 1 221 ? 20.645 -3.682 -31.857 1.00 80.81 221 ALA A CA 1
ATOM 1778 C C . ALA A 1 221 ? 19.517 -4.010 -32.847 1.00 80.81 221 ALA A C 1
ATOM 1780 O O . ALA A 1 221 ? 19.744 -4.728 -33.821 1.00 80.81 221 ALA A O 1
ATOM 1781 N N . GLU A 1 222 ? 18.309 -3.485 -32.629 1.00 79.88 222 GLU A N 1
ATOM 1782 C CA . GLU A 1 222 ? 17.192 -3.665 -33.558 1.00 79.88 222 GLU A CA 1
ATOM 1783 C C . GLU A 1 222 ? 17.405 -2.891 -34.869 1.00 79.88 222 GLU A C 1
ATOM 1785 O O . GLU A 1 222 ? 17.160 -3.461 -35.925 1.00 79.88 222 GLU A O 1
ATOM 1790 N N . ILE A 1 223 ? 17.949 -1.668 -34.829 1.00 81.56 223 ILE A N 1
ATOM 1791 C CA . ILE A 1 223 ? 18.327 -0.893 -36.027 1.00 81.56 223 ILE A CA 1
ATOM 1792 C C . ILE A 1 223 ? 19.424 -1.612 -36.820 1.00 81.56 223 ILE A C 1
ATOM 1794 O O . ILE A 1 223 ? 19.306 -1.775 -38.030 1.00 81.56 223 ILE A O 1
ATOM 1798 N N . ASN A 1 224 ? 20.466 -2.100 -36.145 1.00 81.81 224 ASN A N 1
ATOM 1799 C CA . ASN A 1 224 ? 21.583 -2.801 -36.785 1.00 81.81 224 ASN A CA 1
ATOM 1800 C C . ASN A 1 224 ? 21.212 -4.200 -37.305 1.00 81.81 224 ASN A C 1
ATOM 1802 O O . ASN A 1 224 ? 21.942 -4.762 -38.119 1.00 81.81 224 ASN A O 1
ATOM 1806 N N . SER A 1 225 ? 20.106 -4.779 -36.826 1.00 80.19 225 SER A N 1
ATOM 1807 C CA . SER A 1 225 ? 19.571 -6.061 -37.302 1.00 80.19 225 SER A CA 1
ATOM 1808 C C . SER A 1 225 ? 18.394 -5.906 -38.267 1.00 80.19 225 SER A C 1
ATOM 1810 O O . SER A 1 225 ? 17.788 -6.915 -38.648 1.00 80.19 225 SER A O 1
ATOM 1812 N N . LEU A 1 226 ? 18.078 -4.672 -38.688 1.00 82.38 226 LEU A N 1
ATOM 1813 C CA . LEU A 1 226 ? 17.118 -4.449 -39.760 1.00 82.38 226 LEU A CA 1
ATOM 1814 C C . LEU A 1 226 ? 17.625 -5.125 -41.047 1.00 82.38 226 LEU A C 1
ATOM 1816 O O . LEU A 1 226 ? 18.790 -4.958 -41.418 1.00 82.38 226 LEU A O 1
ATOM 1820 N N . PRO A 1 227 ? 16.772 -5.913 -41.721 1.00 81.50 227 PRO A N 1
ATOM 1821 C CA . PRO A 1 227 ? 17.101 -6.475 -43.027 1.00 81.50 227 PRO A CA 1
ATOM 1822 C C . PRO A 1 227 ? 17.210 -5.370 -44.084 1.00 81.50 227 PRO A C 1
ATOM 1824 O O . PRO A 1 227 ? 16.707 -4.266 -43.882 1.00 81.50 227 PRO A O 1
ATOM 1827 N N . GLN A 1 228 ? 17.831 -5.671 -45.227 1.00 79.88 228 GLN A N 1
ATOM 1828 C CA . GLN A 1 228 ? 17.895 -4.708 -46.327 1.00 79.88 228 GLN A CA 1
ATOM 1829 C C . GLN A 1 228 ? 16.482 -4.361 -46.838 1.00 79.88 228 GLN A C 1
ATOM 1831 O O . GLN A 1 228 ? 15.590 -5.211 -46.786 1.00 79.88 228 GLN A O 1
ATOM 1836 N N . PRO A 1 229 ? 16.254 -3.121 -47.309 1.00 76.56 229 PRO A N 1
ATOM 1837 C CA . PRO A 1 229 ? 14.922 -2.636 -47.683 1.00 76.56 229 PRO A CA 1
ATOM 1838 C C . PRO A 1 229 ? 14.259 -3.408 -48.839 1.00 76.56 229 PRO A C 1
ATOM 1840 O O . PRO A 1 229 ? 13.058 -3.269 -49.038 1.00 76.56 229 PRO A O 1
ATOM 1843 N N . ASP A 1 230 ? 15.005 -4.231 -49.576 1.00 74.44 230 ASP A N 1
ATOM 1844 C CA . ASP A 1 230 ? 14.532 -5.112 -50.648 1.00 74.44 230 ASP A CA 1
ATOM 1845 C C . ASP A 1 230 ? 14.071 -6.507 -50.164 1.00 74.44 230 ASP A C 1
ATOM 1847 O O . ASP A 1 230 ? 13.556 -7.299 -50.959 1.00 74.44 230 ASP A O 1
ATOM 1851 N N . GLU A 1 231 ? 14.210 -6.826 -48.870 1.00 79.12 231 GLU A N 1
ATOM 1852 C CA . GLU A 1 231 ? 13.700 -8.071 -48.285 1.00 79.12 231 GLU A CA 1
ATOM 1853 C C . GLU A 1 231 ? 12.193 -7.995 -47.948 1.00 79.12 231 GLU A C 1
ATOM 1855 O O . GLU A 1 231 ? 11.714 -6.988 -47.422 1.00 79.12 231 GLU A O 1
ATOM 1860 N N . PRO A 1 232 ? 11.423 -9.086 -48.147 1.00 75.00 232 PRO A N 1
ATOM 1861 C CA . PRO A 1 232 ? 9.960 -9.081 -48.004 1.00 75.00 232 PRO A CA 1
ATOM 1862 C C . PRO A 1 232 ? 9.455 -8.776 -46.581 1.00 75.00 232 PRO A C 1
ATOM 1864 O O . PRO A 1 232 ? 8.337 -8.290 -46.428 1.00 75.00 232 PRO A O 1
ATOM 1867 N N . ASP A 1 233 ? 10.275 -9.014 -45.553 1.00 79.25 233 ASP A N 1
ATOM 1868 C CA . ASP A 1 233 ? 9.922 -8.780 -44.143 1.00 79.25 233 ASP A CA 1
ATOM 1869 C C . ASP A 1 233 ? 10.463 -7.434 -43.608 1.00 79.25 233 ASP A C 1
ATOM 1871 O O . ASP A 1 233 ? 10.318 -7.125 -42.419 1.00 79.25 233 ASP A O 1
ATOM 1875 N N . ALA A 1 234 ? 11.124 -6.632 -44.451 1.00 79.19 234 ALA A N 1
ATOM 1876 C CA . ALA A 1 234 ? 11.830 -5.426 -44.025 1.00 79.19 234 ALA A CA 1
ATOM 1877 C C . ALA A 1 234 ? 10.887 -4.319 -43.549 1.00 79.19 234 ALA A C 1
ATOM 1879 O O . ALA A 1 234 ? 11.082 -3.764 -42.465 1.00 79.19 234 ALA A O 1
ATOM 1880 N N . ALA A 1 235 ? 9.817 -4.058 -44.302 1.00 81.06 235 ALA A N 1
ATOM 1881 C CA . ALA A 1 235 ? 8.815 -3.056 -43.948 1.00 81.06 235 ALA A CA 1
ATOM 1882 C C . ALA A 1 235 ? 8.078 -3.399 -42.636 1.00 81.06 235 ALA A C 1
ATOM 1884 O O . ALA A 1 235 ? 7.792 -2.513 -41.828 1.00 81.06 235 ALA A O 1
ATOM 1885 N N . GLU A 1 236 ? 7.809 -4.685 -42.381 1.00 83.12 236 GLU A N 1
ATOM 1886 C CA . GLU A 1 236 ? 7.127 -5.130 -41.159 1.00 83.12 236 GLU A CA 1
ATOM 1887 C C . GLU A 1 236 ? 8.030 -5.002 -39.922 1.00 83.12 236 GLU A C 1
ATOM 1889 O O . GLU A 1 236 ? 7.594 -4.504 -38.878 1.00 83.12 236 GLU A O 1
ATOM 1894 N N . LYS A 1 237 ? 9.313 -5.371 -40.042 1.00 81.19 237 LYS A N 1
ATOM 1895 C CA . LYS A 1 237 ? 10.302 -5.193 -38.965 1.00 81.19 237 LYS A CA 1
ATOM 1896 C C . LYS A 1 237 ? 10.577 -3.716 -38.680 1.00 81.19 237 LYS A C 1
ATOM 1898 O O . LYS A 1 237 ? 10.680 -3.339 -37.512 1.00 81.19 237 LYS A O 1
ATOM 1903 N N . PHE A 1 238 ? 10.603 -2.875 -39.714 1.00 84.69 238 PHE A N 1
ATOM 1904 C CA . PHE A 1 238 ? 10.730 -1.426 -39.574 1.00 84.69 238 PHE A CA 1
ATOM 1905 C C . PHE A 1 238 ? 9.527 -0.811 -38.834 1.00 84.69 238 PHE A C 1
ATOM 1907 O O . PHE A 1 238 ? 9.696 -0.071 -37.865 1.00 84.69 238 PHE A O 1
ATOM 1914 N N . ALA A 1 239 ? 8.297 -1.189 -39.199 1.00 84.00 239 ALA A N 1
ATOM 1915 C CA . ALA A 1 239 ? 7.089 -0.729 -38.508 1.00 84.00 239 ALA A CA 1
ATOM 1916 C C . ALA A 1 239 ? 7.020 -1.206 -37.042 1.00 84.00 239 ALA A C 1
ATOM 1918 O O . ALA A 1 239 ? 6.551 -0.483 -36.154 1.00 84.00 239 ALA A O 1
ATOM 1919 N N . ALA A 1 240 ? 7.505 -2.420 -36.757 1.00 82.75 240 ALA A N 1
ATOM 1920 C CA . ALA A 1 240 ? 7.608 -2.934 -35.394 1.00 82.75 240 ALA A CA 1
ATOM 1921 C C . ALA A 1 240 ? 8.602 -2.124 -34.542 1.00 82.75 240 ALA A C 1
ATOM 1923 O O . ALA A 1 240 ? 8.339 -1.891 -33.358 1.00 82.75 240 ALA A O 1
ATOM 1924 N N . LEU A 1 241 ? 9.701 -1.663 -35.143 1.00 84.62 241 LEU A N 1
ATOM 1925 C CA . LEU A 1 241 ? 10.696 -0.808 -34.503 1.00 84.62 241 LEU A CA 1
ATOM 1926 C C . LEU A 1 241 ? 10.146 0.597 -34.205 1.00 84.62 241 LEU A C 1
ATOM 1928 O O . LEU A 1 241 ? 10.284 1.065 -33.076 1.00 84.62 241 LEU A O 1
ATOM 1932 N N . GLU A 1 242 ? 9.422 1.226 -35.142 1.00 85.94 242 GLU A N 1
ATOM 1933 C CA . GLU A 1 242 ? 8.744 2.516 -34.898 1.00 85.94 242 GLU A CA 1
ATOM 1934 C C . GLU A 1 242 ? 7.768 2.425 -33.710 1.00 85.94 242 GLU A C 1
ATOM 1936 O O . GLU A 1 242 ? 7.717 3.300 -32.840 1.00 85.94 242 GLU A O 1
ATOM 1941 N N . LYS A 1 243 ? 7.011 1.324 -33.628 1.00 84.69 243 LYS A N 1
ATOM 1942 C CA . LYS A 1 243 ? 6.072 1.078 -32.527 1.00 84.69 243 LYS A CA 1
ATOM 1943 C C . LYS A 1 243 ? 6.784 0.882 -31.186 1.00 84.69 243 LYS A C 1
ATOM 1945 O O . LYS A 1 243 ? 6.270 1.320 -30.154 1.00 84.69 243 LYS A O 1
ATOM 1950 N N . LYS A 1 244 ? 7.947 0.224 -31.183 1.00 81.31 244 LYS A N 1
ATOM 1951 C CA . LYS A 1 244 ? 8.769 0.045 -29.978 1.00 81.31 244 LYS A CA 1
ATOM 1952 C C . LYS A 1 244 ? 9.390 1.361 -29.518 1.00 81.31 244 LYS A C 1
ATOM 1954 O O . LYS A 1 244 ? 9.314 1.644 -28.327 1.00 81.31 244 LYS A O 1
ATOM 1959 N N . LEU A 1 245 ? 9.891 2.193 -30.434 1.00 82.19 245 LEU A N 1
ATOM 1960 C CA . LEU A 1 245 ? 10.386 3.535 -30.109 1.00 82.19 245 LEU A CA 1
ATOM 1961 C C . LEU A 1 245 ? 9.281 4.400 -29.476 1.00 82.19 245 LEU A C 1
ATOM 1963 O O . LEU A 1 245 ? 9.493 5.023 -28.437 1.00 82.19 245 LEU A O 1
ATOM 1967 N N . ALA A 1 246 ? 8.065 4.375 -30.033 1.00 83.12 246 ALA A N 1
ATOM 1968 C CA . ALA A 1 246 ? 6.923 5.108 -29.478 1.00 83.12 246 ALA A CA 1
ATOM 1969 C C . ALA A 1 246 ? 6.531 4.641 -28.059 1.00 83.12 246 ALA A C 1
ATOM 1971 O O . ALA A 1 246 ? 6.095 5.451 -27.238 1.00 83.12 246 ALA A O 1
ATOM 1972 N N . ALA A 1 247 ? 6.696 3.350 -27.751 1.00 79.06 247 ALA A N 1
ATOM 1973 C CA . ALA A 1 247 ? 6.483 2.809 -26.408 1.00 79.06 247 ALA A CA 1
ATOM 1974 C C . ALA A 1 247 ? 7.617 3.189 -25.435 1.00 79.06 247 ALA A C 1
ATOM 1976 O O . ALA A 1 247 ? 7.346 3.456 -24.263 1.00 79.06 247 ALA A O 1
ATOM 1977 N N . ALA A 1 248 ? 8.856 3.263 -25.932 1.00 73.88 248 ALA A N 1
ATOM 1978 C CA . ALA A 1 248 ? 10.048 3.636 -25.169 1.00 73.88 248 ALA A CA 1
ATOM 1979 C C . ALA A 1 248 ? 10.112 5.136 -24.821 1.00 73.88 248 ALA A C 1
ATOM 1981 O O . ALA A 1 248 ? 10.842 5.514 -23.912 1.00 73.88 248 ALA A O 1
ATOM 1982 N N . LYS A 1 249 ? 9.284 5.993 -25.442 1.00 76.81 249 LYS A N 1
ATOM 1983 C CA . LYS A 1 249 ? 9.209 7.442 -25.150 1.00 76.81 249 LYS A CA 1
ATOM 1984 C C . LYS A 1 249 ? 9.034 7.783 -23.662 1.00 76.81 249 LYS A C 1
ATOM 1986 O O . LYS A 1 249 ? 9.411 8.856 -23.220 1.00 76.81 249 LYS A O 1
ATOM 1991 N N . ARG A 1 250 ? 8.410 6.894 -22.886 1.00 71.69 250 ARG A N 1
ATOM 1992 C CA . ARG A 1 250 ? 8.189 7.091 -21.441 1.00 71.69 250 ARG A CA 1
ATOM 1993 C C . ARG A 1 250 ? 9.442 6.874 -20.586 1.00 71.69 250 ARG A C 1
ATOM 1995 O O . ARG A 1 250 ? 9.410 7.227 -19.412 1.00 71.69 250 ARG A O 1
ATOM 2002 N N . HIS A 1 251 ? 10.473 6.255 -21.154 1.00 63.09 251 HIS A N 1
ATOM 2003 C CA . HIS A 1 251 ? 11.675 5.794 -20.458 1.00 63.09 251 HIS A CA 1
ATOM 2004 C C . HIS A 1 251 ? 12.965 6.391 -21.037 1.00 63.09 251 HIS A C 1
ATOM 2006 O O . HIS A 1 251 ? 13.953 6.463 -20.317 1.00 63.09 251 HIS A O 1
ATOM 2012 N N . LEU A 1 252 ? 12.933 6.860 -22.289 1.00 69.38 252 LEU A N 1
ATOM 2013 C CA . LEU A 1 252 ? 14.035 7.557 -22.949 1.00 69.38 252 LEU A CA 1
ATOM 2014 C C . LEU A 1 252 ? 14.061 9.053 -22.601 1.00 69.38 252 LEU A C 1
ATOM 2016 O O . LEU A 1 252 ? 13.007 9.670 -22.432 1.00 69.38 252 LEU A O 1
ATOM 2020 N N . SER A 1 253 ? 15.255 9.652 -22.569 1.00 71.44 253 SER A N 1
ATOM 2021 C CA . SER A 1 253 ? 15.385 11.115 -22.541 1.00 71.44 253 SER A CA 1
ATOM 2022 C C . SER A 1 253 ? 14.845 11.750 -23.830 1.00 71.44 253 SER A C 1
ATOM 2024 O O . SER A 1 253 ? 14.853 11.127 -24.897 1.00 71.44 253 SER A O 1
ATOM 2026 N N . ASP A 1 254 ? 14.401 13.008 -23.745 1.00 71.81 254 ASP A N 1
ATOM 2027 C CA . ASP A 1 254 ? 13.869 13.740 -24.902 1.00 71.81 254 ASP A CA 1
ATOM 2028 C C . ASP A 1 254 ? 14.908 13.853 -26.038 1.00 71.81 254 ASP A C 1
ATOM 2030 O O . ASP A 1 254 ? 14.562 13.657 -27.202 1.00 71.81 254 ASP A O 1
ATOM 2034 N N . GLU A 1 255 ? 16.191 14.064 -25.714 1.00 74.62 255 GLU A N 1
ATOM 2035 C CA . GLU A 1 255 ? 17.283 14.142 -26.701 1.00 74.62 255 GLU A CA 1
ATOM 2036 C C . GLU A 1 255 ? 17.518 12.810 -27.436 1.00 74.62 255 GLU A C 1
ATOM 2038 O O . GLU A 1 255 ? 17.659 12.787 -28.661 1.00 74.62 255 GLU A O 1
ATOM 2043 N N . LEU A 1 256 ? 17.518 11.685 -26.711 1.00 73.56 256 LEU A N 1
ATOM 2044 C CA . LEU A 1 256 ? 17.681 10.350 -27.297 1.00 73.56 256 LEU A CA 1
ATOM 2045 C C . LEU A 1 256 ? 16.476 9.970 -28.163 1.00 73.56 256 LEU A C 1
ATOM 2047 O O . LEU A 1 256 ? 16.635 9.412 -29.251 1.00 73.56 256 LEU A O 1
ATOM 2051 N N . TYR A 1 257 ? 15.267 10.292 -27.699 1.00 79.69 257 TYR A N 1
ATOM 2052 C CA . TYR A 1 257 ? 14.042 10.020 -28.443 1.00 79.69 257 TYR A CA 1
ATOM 2053 C C . TYR A 1 257 ? 14.004 10.805 -29.756 1.00 79.69 257 TYR A C 1
ATOM 2055 O O . TYR A 1 257 ? 13.662 10.236 -30.796 1.00 79.69 257 TYR A O 1
ATOM 2063 N N . GLU A 1 258 ? 14.392 12.083 -29.738 1.00 82.19 258 GLU A N 1
ATOM 2064 C CA . GLU A 1 258 ? 14.501 12.877 -30.963 1.00 82.19 258 GLU A CA 1
ATOM 2065 C C . GLU A 1 258 ? 15.571 12.327 -31.915 1.00 82.19 258 GLU A C 1
ATOM 2067 O O . GLU A 1 258 ? 15.291 12.190 -33.107 1.00 82.19 258 GLU A O 1
ATOM 2072 N N . GLY A 1 259 ? 16.741 11.911 -31.416 1.00 82.62 259 GLY A N 1
ATOM 2073 C CA . GLY A 1 259 ? 17.799 11.321 -32.247 1.00 82.62 259 GLY A CA 1
ATOM 2074 C C . GLY A 1 259 ? 17.361 10.051 -32.992 1.00 82.62 259 GLY A C 1
ATOM 2075 O O . GLY A 1 259 ? 17.557 9.932 -34.209 1.00 82.62 259 GLY A O 1
ATOM 2076 N N . PHE A 1 260 ? 16.693 9.124 -32.299 1.00 82.38 260 PHE A N 1
ATOM 2077 C CA . PHE A 1 260 ? 16.139 7.920 -32.932 1.00 82.38 260 PHE A CA 1
ATOM 2078 C C . PHE A 1 260 ? 14.967 8.227 -33.860 1.00 82.38 260 PHE A C 1
ATOM 2080 O O . PHE A 1 260 ? 14.855 7.625 -34.928 1.00 82.38 260 PHE A O 1
ATOM 2087 N N . SER A 1 261 ? 14.108 9.176 -33.486 1.00 84.75 261 SER A N 1
ATOM 2088 C CA . SER A 1 261 ? 12.979 9.598 -34.314 1.00 84.75 261 SER A CA 1
ATOM 2089 C C . SER A 1 261 ? 13.446 10.178 -35.650 1.00 84.75 261 SER A C 1
ATOM 2091 O O . SER A 1 261 ? 12.859 9.857 -36.681 1.00 84.75 261 SER A O 1
ATOM 2093 N N . VAL A 1 262 ? 14.494 11.008 -35.648 1.00 86.75 262 VAL A N 1
ATOM 2094 C CA . VAL A 1 262 ? 15.095 11.563 -36.871 1.00 86.75 262 VAL A CA 1
ATOM 2095 C C . VAL A 1 262 ? 15.699 10.448 -37.725 1.00 86.75 262 VAL A C 1
ATOM 2097 O O . VAL A 1 262 ? 15.349 10.332 -38.895 1.00 86.75 262 VAL A O 1
ATOM 2100 N N . THR A 1 263 ? 16.505 9.568 -37.124 1.00 84.75 263 THR A N 1
ATOM 2101 C CA . THR A 1 263 ? 17.149 8.447 -37.835 1.00 84.75 263 THR A CA 1
ATOM 2102 C C . THR A 1 263 ? 16.124 7.532 -38.511 1.00 84.75 263 THR A C 1
ATOM 2104 O O . THR A 1 263 ? 16.265 7.196 -39.687 1.00 84.75 263 THR A O 1
ATOM 2107 N N . LEU A 1 264 ? 15.045 7.167 -37.806 1.00 84.31 264 LEU A N 1
ATOM 2108 C CA . LEU A 1 264 ? 13.968 6.377 -38.403 1.00 84.31 264 LEU A CA 1
ATOM 2109 C C . LEU A 1 264 ? 13.205 7.171 -39.469 1.00 84.31 264 LEU A C 1
ATOM 2111 O O . LEU A 1 264 ? 12.862 6.601 -40.495 1.00 84.31 264 LEU A O 1
ATOM 2115 N N . CYS A 1 265 ? 12.962 8.472 -39.294 1.00 84.38 265 CYS A N 1
ATOM 2116 C CA . CYS A 1 265 ? 12.300 9.276 -40.327 1.00 84.38 265 CYS A CA 1
ATOM 2117 C C . CYS A 1 265 ? 13.107 9.344 -41.633 1.00 84.38 265 CYS A C 1
ATOM 2119 O O . CYS A 1 265 ? 12.504 9.271 -42.704 1.00 84.38 265 CYS A O 1
ATOM 2121 N N . ASP A 1 266 ? 14.435 9.427 -41.548 1.00 84.44 266 ASP A N 1
ATOM 2122 C CA . ASP A 1 266 ? 15.319 9.421 -42.717 1.00 84.44 266 ASP A CA 1
ATOM 2123 C C . ASP A 1 266 ? 15.288 8.051 -43.420 1.00 84.44 266 ASP A C 1
ATOM 2125 O O . ASP A 1 266 ? 15.022 7.968 -44.624 1.00 84.44 266 ASP A O 1
ATOM 2129 N N . MET A 1 267 ? 15.433 6.960 -42.655 1.00 82.88 267 MET A N 1
ATOM 2130 C CA . MET A 1 267 ? 15.395 5.585 -43.178 1.00 82.88 267 MET A CA 1
ATOM 2131 C C . MET A 1 267 ? 14.012 5.175 -43.706 1.00 82.88 267 MET A C 1
ATOM 2133 O O . MET A 1 267 ? 13.909 4.359 -44.619 1.00 82.88 267 MET A O 1
ATOM 2137 N N . ARG A 1 268 ? 12.926 5.751 -43.178 1.00 81.19 268 ARG A N 1
ATOM 2138 C CA . ARG A 1 268 ? 11.539 5.413 -43.542 1.00 81.19 268 ARG A CA 1
ATOM 2139 C C . ARG A 1 268 ? 11.282 5.498 -45.043 1.00 81.19 268 ARG A C 1
ATOM 2141 O O . ARG A 1 268 ? 10.491 4.719 -45.573 1.00 81.19 268 ARG A O 1
ATOM 2148 N N . THR A 1 269 ? 11.927 6.443 -45.723 1.00 76.56 269 THR A N 1
ATOM 2149 C CA . THR A 1 269 ? 11.758 6.630 -47.168 1.00 76.56 269 THR A CA 1
ATOM 2150 C C . THR A 1 269 ? 12.313 5.468 -47.992 1.00 76.56 269 THR A C 1
ATOM 2152 O O . THR A 1 269 ? 11.771 5.193 -49.054 1.00 76.56 269 THR A O 1
ATOM 2155 N N . GLU A 1 270 ? 13.310 4.736 -47.492 1.00 78.00 270 GLU A N 1
ATOM 2156 C CA . GLU A 1 270 ? 13.921 3.590 -48.178 1.00 78.00 270 GLU A CA 1
ATOM 2157 C C . GLU A 1 270 ? 13.138 2.288 -47.941 1.00 78.00 270 GLU A C 1
ATOM 2159 O O . GLU A 1 270 ? 12.984 1.479 -48.853 1.00 78.00 270 GLU A O 1
ATOM 2164 N N . TYR A 1 271 ? 12.571 2.116 -46.742 1.00 75.19 271 TYR A N 1
ATOM 2165 C CA . TYR A 1 271 ? 11.821 0.914 -46.340 1.00 75.19 271 TYR A CA 1
ATOM 2166 C C . TYR A 1 271 ? 10.343 0.925 -46.763 1.00 75.19 271 TYR A C 1
ATOM 2168 O O . TYR A 1 271 ? 9.692 -0.116 -46.741 1.00 75.19 271 TYR A O 1
ATOM 2176 N N . LEU A 1 272 ? 9.798 2.090 -47.133 1.00 67.44 272 LEU A N 1
ATOM 2177 C CA . LEU A 1 272 ? 8.434 2.232 -47.668 1.00 67.44 272 LEU A CA 1
ATOM 2178 C C . LEU A 1 272 ? 8.393 2.455 -49.190 1.00 67.44 272 LEU A C 1
ATOM 2180 O O . LEU A 1 272 ? 7.303 2.562 -49.751 1.00 67.44 272 LEU A O 1
ATOM 2184 N N . ALA A 1 273 ? 9.553 2.570 -49.848 1.00 61.28 273 ALA A N 1
ATOM 2185 C CA . ALA A 1 273 ? 9.658 2.761 -51.297 1.00 61.28 273 ALA A CA 1
ATOM 2186 C C . ALA A 1 273 ? 9.898 1.464 -52.095 1.00 61.28 273 ALA A C 1
ATOM 2188 O O . ALA A 1 273 ? 9.894 1.535 -53.327 1.00 61.28 273 ALA A O 1
ATOM 2189 N N . SER A 1 274 ? 10.088 0.319 -51.424 1.00 51.88 274 SER A N 1
ATOM 2190 C CA . SER A 1 274 ? 10.239 -1.011 -52.046 1.00 51.88 274 SER A CA 1
ATOM 2191 C C . SER A 1 274 ? 8.934 -1.801 -52.072 1.00 51.88 274 SER A C 1
ATOM 2193 O O . SER A 1 274 ? 8.158 -1.704 -51.093 1.00 51.88 274 SER A O 1
#

Organism: NCBI:txid1109412

Sequence (274 aa):
MIEFAYLIKAKAKSLFCWFSAKSESRVNRDIHNILEDAEIETDRGADYQLPISADFPVFDDLPEEGVLDDTWCDRYELADDERTWRKILGTEQKSTNIQDDHTSTAGAQPTAVPGDAAGTIIIDQATFAQRVLGAWLYGSFTKLFAGQQGEIRELQHDMDAMYPQNRLLALKNAKDRLQLQHCFPETLFELIHNIKSTWPAPVTEDYTDELNDFDLRRLEAEINSLPQPDEPDAAEKFAALEKKLAAAKRHLSDELYEGFSVTLCDMRTEYLAS

pLDDT: mean 73.06, std 16.46, range [22.83, 91.25]

Radius of gyration: 28.86 Å; chains: 1; bounding box: 64×39×82 Å